Protein AF-A0AAD8MTX5-F1 (afdb_monomer)

Organism: NCBI:txid360622

pLDDT: mean 73.77, std 21.44, range [38.38, 98.31]

Mean predicted aligned error: 19.12 Å

InterPro domains:
  IPR002583 Small ribosomal subunit protein bS20 [MF_00500] (90-188)
  IPR002583 Small ribosomal subunit protein bS20 [PF01649] (99-185)
  IPR002583 Small ribosomal subunit protein bS20 [PTHR33398] (96-195)
  IPR002583 Small ribosomal subunit protein bS20 [TIGR00029] (99-185)
  IPR036510 Small ribosomal subunit protein bS20 superfamily [G3DSA:1.20.58.110] (99-196)
  IPR036510 Small ribosomal subunit protein bS20 superfamily [SSF46992] (99-189)

Sequence (196 aa):
MLRTLLSASLSRIATQRIAGAACPCLSFSSKFQSLSLSNLYKPTATTFTYKPLGLGGFSANTSFRFLYKASKASAKIKKKKRKEEKRDRIRNQPKQINPSAAKRARQSVKRRIYNRARITQVKIGVNKVLEALKILKNKTVAQPDEVVAIEKLIEEAHSVIDKVVKIGTLHRKTGARRKSRLARRKKAVELHHGLV

Secondary structure (DSSP, 8-state):
-----------------------------------------------------------TTHHHHHHHHHHHHHHHHHHHHHHHHHHHHHHHS-----HHHHHHHHHHHHHHHHHHHHHHHHHHHHHHHHHHHHHHHH-SS--HHHHHHHHHHHHHHHHHHHHHHHTTSS-HHHHHHHHHHHHHHHHHHHHHTT--

Structure (mmCIF, N/CA/C/O backbone):
data_AF-A0AAD8MTX5-F1
#
_entry.id   AF-A0AAD8MTX5-F1
#
loop_
_atom_site.group_PDB
_atom_site.id
_atom_site.type_symbol
_atom_site.label_atom_id
_atom_site.label_alt_id
_atom_site.label_comp_id
_atom_site.label_asym_id
_atom_site.label_entity_id
_atom_site.label_seq_id
_atom_site.pdbx_PDB_ins_code
_atom_site.Cartn_x
_atom_site.Cartn_y
_atom_site.Cartn_z
_atom_site.occupancy
_atom_site.B_iso_or_equiv
_atom_site.auth_seq_id
_atom_site.auth_comp_id
_atom_site.auth_asym_id
_atom_site.auth_atom_id
_atom_site.pdbx_PDB_model_num
ATOM 1 N N . MET A 1 1 ? -41.987 -22.168 41.910 1.00 46.94 1 MET A N 1
ATOM 2 C CA . MET A 1 1 ? -41.604 -23.593 42.026 1.00 46.94 1 MET A CA 1
ATOM 3 C C . MET A 1 1 ? -41.356 -24.088 40.605 1.00 46.94 1 MET A C 1
ATOM 5 O O . MET A 1 1 ? -42.271 -23.965 39.818 1.00 46.94 1 MET A O 1
ATOM 9 N N . LEU A 1 2 ? -40.183 -24.491 40.121 1.00 45.53 2 LEU A N 1
ATOM 10 C CA . LEU A 1 2 ? -38.923 -24.893 40.730 1.00 45.53 2 LEU A CA 1
ATOM 11 C C . LEU A 1 2 ? -37.745 -24.268 39.953 1.00 45.53 2 LEU A C 1
ATOM 13 O O . LEU A 1 2 ? -37.662 -24.375 38.733 1.00 45.53 2 LEU A O 1
ATOM 17 N N . ARG A 1 3 ? -36.810 -23.653 40.683 1.00 44.69 3 ARG A N 1
ATOM 18 C CA . ARG A 1 3 ? -35.393 -23.618 40.301 1.00 44.69 3 ARG A CA 1
ATOM 19 C C . ARG A 1 3 ? -34.844 -25.013 40.592 1.00 44.69 3 ARG A C 1
ATOM 21 O O . ARG A 1 3 ? -35.144 -25.477 41.681 1.00 44.69 3 ARG A O 1
ATOM 28 N N . THR A 1 4 ? -34.061 -25.593 39.677 1.00 50.84 4 THR A N 1
ATOM 29 C CA . THR A 1 4 ? -32.846 -26.425 39.892 1.00 50.84 4 THR A CA 1
ATOM 30 C C . THR A 1 4 ? -32.730 -27.504 38.815 1.00 50.84 4 THR A C 1
ATOM 32 O O . THR A 1 4 ? -33.419 -28.507 38.907 1.00 50.84 4 THR A O 1
ATOM 35 N N . LEU A 1 5 ? -31.834 -27.296 37.848 1.00 54.00 5 LEU A N 1
ATOM 36 C CA . LEU A 1 5 ? -30.959 -28.288 37.193 1.00 54.00 5 LEU A CA 1
ATOM 37 C C . LEU A 1 5 ? -29.885 -27.437 36.480 1.00 54.00 5 LEU A C 1
ATOM 39 O O . LEU A 1 5 ? -30.004 -27.103 35.309 1.00 54.00 5 LEU A O 1
ATOM 43 N N . LEU A 1 6 ? -29.020 -26.720 37.198 1.00 44.31 6 LEU A N 1
ATOM 44 C CA . LEU A 1 6 ? -27.780 -27.221 37.795 1.00 44.31 6 LEU A CA 1
ATOM 45 C C . LEU A 1 6 ? -27.073 -28.297 36.948 1.00 44.31 6 LEU A C 1
ATOM 47 O O . LEU A 1 6 ? -27.524 -29.430 36.835 1.00 44.31 6 LEU A O 1
ATOM 51 N N . SER A 1 7 ? -25.913 -27.887 36.429 1.00 50.34 7 SER A N 1
ATOM 52 C CA . SER A 1 7 ? -24.709 -28.694 36.210 1.00 50.34 7 SER A CA 1
ATOM 53 C C . SER A 1 7 ? -24.805 -29.928 35.309 1.00 50.34 7 SER A C 1
ATOM 55 O O . SER A 1 7 ? -24.946 -31.050 35.785 1.00 50.34 7 SER A O 1
ATOM 57 N N . ALA A 1 8 ? -24.498 -29.743 34.024 1.00 46.84 8 ALA A N 1
ATOM 58 C CA . ALA A 1 8 ? -23.800 -30.775 33.265 1.00 46.84 8 ALA A CA 1
ATOM 59 C C . ALA A 1 8 ? -22.843 -30.153 32.236 1.00 46.84 8 ALA A C 1
ATOM 61 O O . ALA A 1 8 ? -23.252 -29.544 31.252 1.00 46.84 8 ALA A O 1
ATOM 62 N N . SER A 1 9 ? -21.550 -30.391 32.462 1.00 50.75 9 SER A N 1
ATOM 63 C CA . SER A 1 9 ? -20.462 -30.378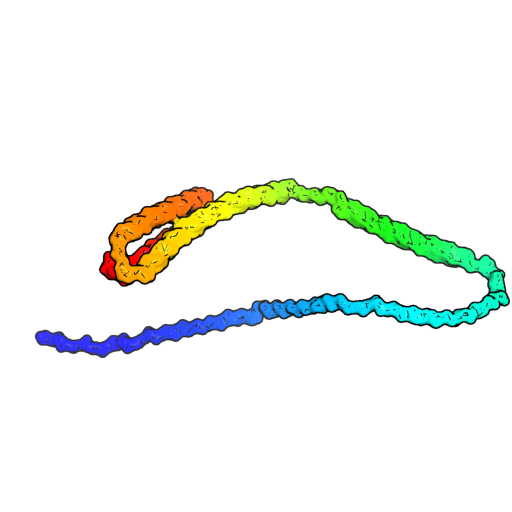 31.474 1.00 50.75 9 SER A CA 1
ATOM 64 C C . SER A 1 9 ? -19.841 -29.036 31.046 1.00 50.75 9 SER A C 1
ATOM 66 O O . SER A 1 9 ? -19.681 -28.729 29.868 1.00 50.75 9 SER A O 1
ATOM 68 N N . LEU A 1 10 ? -19.247 -28.333 32.019 1.00 50.69 10 LEU A N 1
ATOM 69 C CA . LEU A 1 10 ? -17.851 -27.926 31.818 1.00 50.69 10 LEU A CA 1
ATOM 70 C C . LEU A 1 10 ? -17.007 -29.201 31.669 1.00 50.69 10 LEU A C 1
ATOM 72 O O . LEU A 1 10 ? -16.837 -29.930 32.640 1.00 50.69 10 LEU A O 1
ATOM 76 N N . SER A 1 11 ? -16.514 -29.490 30.465 1.00 49.44 11 SER A N 1
ATOM 77 C CA . SER A 1 11 ? -15.227 -30.165 30.205 1.00 49.44 11 SER A CA 1
ATOM 78 C C . SER A 1 11 ? -15.159 -30.633 28.752 1.00 49.44 11 SER A C 1
ATOM 80 O O . SER A 1 11 ? -15.611 -31.717 28.408 1.00 49.44 11 SER A O 1
ATOM 82 N N . ARG A 1 12 ? -14.545 -29.818 27.888 1.00 43.56 12 ARG A N 1
ATOM 83 C CA . ARG A 1 12 ? -13.696 -30.288 26.775 1.00 43.56 12 ARG A CA 1
ATOM 84 C C . ARG A 1 12 ? -12.954 -29.107 26.156 1.00 43.56 12 ARG A C 1
ATOM 86 O O . ARG A 1 12 ? -13.074 -28.784 24.980 1.00 43.56 12 ARG A O 1
ATOM 93 N N . ILE A 1 13 ? -12.122 -28.478 26.985 1.00 47.78 13 ILE A N 1
ATOM 94 C CA . ILE A 1 13 ? -10.908 -27.816 26.509 1.00 47.78 13 ILE A CA 1
ATOM 95 C C . ILE A 1 13 ? -9.959 -28.958 26.133 1.00 47.78 13 ILE A C 1
ATOM 97 O O . ILE A 1 13 ? -9.184 -29.441 26.952 1.00 47.78 13 ILE A O 1
ATOM 101 N N . ALA A 1 14 ? -10.101 -29.464 24.909 1.00 38.38 14 ALA A N 1
ATOM 102 C CA . ALA A 1 14 ? -9.140 -30.379 24.317 1.00 38.38 14 ALA A CA 1
ATOM 103 C C . ALA A 1 14 ? -8.127 -29.542 23.537 1.00 38.38 14 ALA A C 1
ATOM 105 O O . ALA A 1 14 ? -8.336 -29.129 22.397 1.00 38.38 14 ALA A O 1
ATOM 106 N N . THR A 1 15 ? -7.031 -29.270 24.227 1.00 51.59 15 THR A N 1
ATOM 107 C CA . THR A 1 15 ? -5.732 -28.872 23.706 1.00 51.59 15 THR A CA 1
ATOM 108 C C . THR A 1 15 ? -5.309 -29.801 22.564 1.00 51.59 15 THR A C 1
ATOM 110 O O . THR A 1 15 ? -4.772 -30.883 22.788 1.00 51.59 15 THR A O 1
ATOM 113 N N . GLN A 1 16 ? -5.506 -29.387 21.310 1.00 44.81 16 GLN A N 1
ATOM 114 C CA . GLN A 1 16 ? -4.820 -30.041 20.197 1.00 44.81 16 GLN A CA 1
ATOM 115 C C . GLN A 1 16 ? -3.455 -29.394 20.000 1.00 44.81 16 GLN A C 1
ATOM 117 O O . GLN A 1 16 ? -3.295 -28.290 19.479 1.00 44.81 16 GLN A O 1
ATOM 122 N N . ARG A 1 17 ? -2.484 -30.130 20.542 1.00 39.19 17 ARG A N 1
ATOM 123 C CA . ARG A 1 17 ? -1.046 -29.981 20.389 1.00 39.19 17 ARG A CA 1
ATOM 124 C C . ARG A 1 17 ? -0.654 -29.677 18.947 1.00 39.19 17 ARG A C 1
ATOM 126 O O . ARG A 1 17 ? -1.094 -30.313 17.995 1.00 39.19 17 ARG A O 1
ATOM 133 N N . ILE A 1 18 ? 0.294 -28.757 18.860 1.00 43.91 18 ILE A N 1
ATOM 134 C CA . ILE A 1 18 ? 1.202 -28.540 17.743 1.00 43.91 18 ILE A CA 1
ATOM 135 C C . ILE A 1 18 ? 1.921 -29.868 17.462 1.00 43.91 18 ILE A C 1
ATOM 137 O O . ILE A 1 18 ? 2.826 -30.255 18.197 1.00 43.91 18 ILE A O 1
ATOM 141 N N . ALA A 1 19 ? 1.510 -30.574 16.411 1.00 40.00 19 ALA A N 1
ATOM 142 C CA . ALA A 1 19 ? 2.318 -31.621 15.803 1.00 40.00 19 ALA A CA 1
ATOM 143 C C . ALA A 1 19 ? 3.217 -30.954 14.757 1.00 40.00 19 ALA A C 1
ATOM 145 O O . ALA A 1 19 ? 2.780 -30.590 13.664 1.00 40.00 19 ALA A O 1
ATOM 146 N N . GLY A 1 20 ? 4.474 -30.730 15.136 1.00 40.75 20 GLY A N 1
ATOM 147 C CA . GLY A 1 20 ? 5.526 -30.330 14.216 1.00 40.75 20 GLY A CA 1
ATOM 148 C C . GLY A 1 20 ? 5.819 -31.474 13.251 1.00 40.75 20 GLY A C 1
ATOM 149 O O . GLY A 1 20 ? 6.532 -32.410 13.596 1.00 40.75 20 GLY A O 1
ATOM 150 N N . ALA A 1 21 ? 5.285 -31.389 12.036 1.00 41.50 21 ALA A N 1
ATOM 151 C CA . ALA A 1 21 ? 5.762 -32.180 10.912 1.00 41.50 21 ALA A CA 1
ATOM 152 C C . ALA A 1 21 ? 7.098 -31.585 10.443 1.00 41.50 21 ALA A C 1
ATOM 154 O O . ALA A 1 21 ? 7.152 -30.691 9.596 1.00 41.50 21 ALA A O 1
ATOM 155 N N . ALA A 1 22 ? 8.187 -32.047 11.054 1.00 39.84 22 ALA A N 1
ATOM 156 C CA . ALA A 1 22 ? 9.530 -31.828 10.548 1.00 39.84 22 ALA A CA 1
ATOM 157 C C . ALA A 1 22 ? 9.681 -32.615 9.238 1.00 39.84 22 ALA A C 1
ATOM 159 O O . ALA A 1 22 ? 9.668 -33.842 9.235 1.00 39.84 22 ALA A O 1
ATOM 160 N N . CYS A 1 23 ? 9.788 -31.903 8.117 1.00 42.91 23 CYS A N 1
ATOM 161 C CA . CYS A 1 23 ? 10.205 -32.475 6.840 1.00 42.91 23 CYS A CA 1
ATOM 162 C C . CYS A 1 23 ? 11.653 -32.985 6.972 1.00 42.91 23 CYS A C 1
ATOM 164 O O . CYS A 1 23 ? 12.538 -32.165 7.230 1.00 42.91 23 CYS A O 1
ATOM 166 N N . PRO A 1 24 ? 11.945 -34.282 6.771 1.00 52.97 24 PRO A N 1
ATOM 167 C CA . PRO A 1 24 ? 13.304 -34.794 6.798 1.00 52.97 24 PRO A CA 1
ATOM 168 C C . PRO A 1 24 ? 13.860 -34.825 5.371 1.00 52.97 24 PRO A C 1
ATOM 170 O O . PRO A 1 24 ? 14.127 -35.878 4.809 1.00 52.97 24 PRO A O 1
ATOM 173 N N . CYS A 1 25 ? 14.011 -33.663 4.742 1.00 50.50 25 CYS A N 1
ATOM 174 C CA . CYS A 1 25 ? 14.848 -33.534 3.553 1.00 50.50 25 CYS A CA 1
ATOM 175 C C . CYS A 1 25 ? 15.228 -32.067 3.372 1.00 50.50 25 CYS A C 1
ATOM 177 O O . CYS A 1 25 ? 14.355 -31.205 3.394 1.00 50.50 25 CYS A O 1
ATOM 179 N N . LEU A 1 26 ? 16.525 -31.821 3.156 1.00 49.88 26 LEU A N 1
ATOM 180 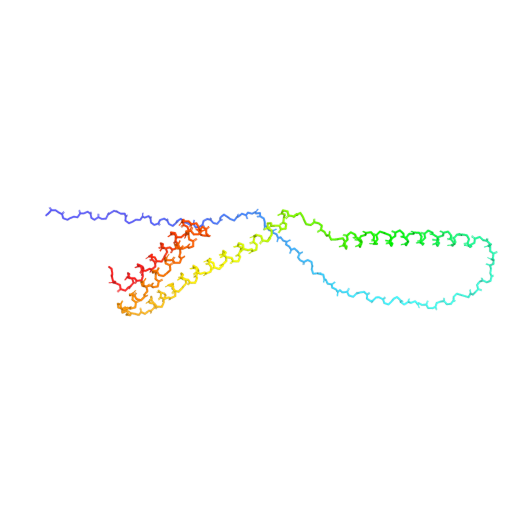C CA . LEU A 1 26 ? 17.239 -30.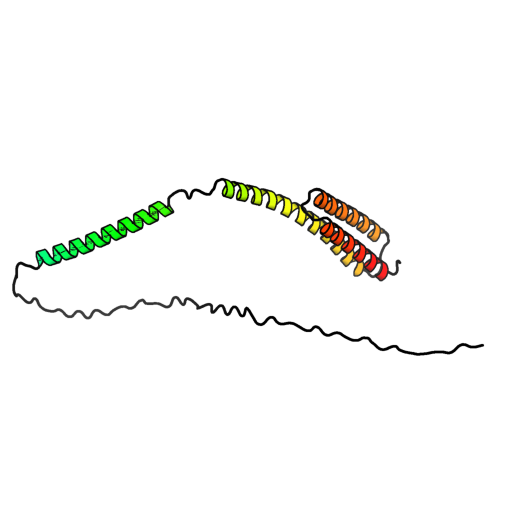532 3.100 1.00 49.88 26 LEU A CA 1
ATOM 181 C C . LEU A 1 26 ? 18.055 -30.180 4.357 1.00 49.88 26 LEU A C 1
ATOM 183 O O . LEU A 1 26 ? 18.153 -29.023 4.757 1.00 49.88 26 LEU A O 1
ATOM 187 N N . SER A 1 27 ? 18.779 -31.159 4.905 1.00 45.91 27 SER A N 1
ATOM 188 C CA . SER A 1 27 ? 20.074 -30.880 5.532 1.00 45.91 27 SER A CA 1
ATOM 189 C C . SER A 1 27 ? 21.081 -30.484 4.443 1.00 45.91 27 SER A C 1
ATOM 191 O O . SER A 1 27 ? 21.825 -31.318 3.923 1.00 45.91 27 SER A O 1
ATOM 193 N N . PHE A 1 28 ? 21.098 -29.209 4.056 1.00 46.56 28 PHE A N 1
ATOM 194 C CA . PHE A 1 28 ? 22.187 -28.661 3.250 1.00 46.56 28 PHE A CA 1
ATOM 195 C C . PHE A 1 28 ? 23.403 -28.490 4.172 1.00 46.56 28 PHE A C 1
ATOM 197 O O . PHE A 1 28 ? 23.635 -27.427 4.741 1.00 46.56 28 PHE A O 1
ATOM 204 N N . SER A 1 29 ? 24.157 -29.573 4.385 1.00 51.66 29 SER A N 1
ATOM 205 C CA . SER A 1 29 ? 25.477 -29.501 5.013 1.00 51.66 29 SER A CA 1
ATOM 206 C C . SER A 1 29 ? 26.428 -28.847 4.011 1.00 51.66 29 SER A C 1
ATOM 208 O O . SER A 1 29 ? 27.119 -29.513 3.241 1.00 51.66 29 SER A O 1
ATOM 210 N N . SER A 1 30 ? 26.434 -27.515 3.963 1.00 49.50 30 SER A N 1
ATOM 211 C CA . SER A 1 30 ? 27.502 -26.778 3.301 1.00 49.50 30 SER A CA 1
ATOM 212 C C . SER A 1 30 ? 28.739 -26.882 4.185 1.00 49.50 30 SER A C 1
ATOM 214 O O . SER A 1 30 ? 28.958 -26.059 5.076 1.00 49.50 30 SER A O 1
ATOM 216 N N . LYS A 1 31 ? 29.549 -27.917 3.952 1.00 45.59 31 LYS A N 1
ATOM 217 C CA . LYS A 1 31 ? 30.952 -27.919 4.362 1.00 45.59 31 LYS A CA 1
ATOM 218 C C . LYS A 1 31 ? 31.619 -26.737 3.656 1.00 45.59 31 LYS A C 1
ATOM 220 O O . LYS A 1 31 ? 32.035 -26.851 2.507 1.00 45.59 31 LYS A O 1
ATOM 225 N N . PHE A 1 32 ? 31.684 -25.587 4.320 1.00 49.91 32 PHE A N 1
ATOM 226 C CA . PHE A 1 32 ? 32.609 -24.532 3.937 1.00 49.91 32 PHE A CA 1
ATOM 227 C C . PHE A 1 32 ? 34.009 -25.071 4.219 1.00 49.91 32 PHE A C 1
ATOM 229 O O . PHE A 1 32 ? 34.478 -25.055 5.353 1.00 49.91 32 PHE A O 1
ATOM 236 N N . GLN A 1 33 ? 34.655 -25.624 3.192 1.00 49.41 33 GLN A N 1
ATOM 237 C CA . GLN A 1 33 ? 36.095 -25.823 3.234 1.00 49.41 33 GLN A CA 1
ATOM 238 C C . GLN A 1 33 ? 36.727 -24.434 3.291 1.00 49.41 33 GLN A C 1
ATOM 240 O O . GLN A 1 33 ? 36.644 -23.651 2.344 1.00 49.41 33 GLN A O 1
ATOM 245 N N . SER A 1 34 ? 37.313 -24.122 4.442 1.00 48.44 34 SER A N 1
ATOM 246 C CA . SER A 1 34 ? 38.229 -23.008 4.614 1.00 48.44 34 SER A CA 1
ATOM 247 C C . SER A 1 34 ? 39.349 -23.141 3.585 1.00 48.44 34 SER A C 1
ATOM 249 O O . SER A 1 34 ? 40.162 -24.063 3.661 1.00 48.44 34 SER A O 1
ATOM 251 N N . LEU A 1 35 ? 39.400 -22.231 2.615 1.00 43.53 35 LEU A N 1
ATOM 252 C CA . LEU A 1 35 ? 40.590 -22.043 1.797 1.00 43.53 35 LEU A CA 1
ATOM 253 C C . LEU A 1 35 ? 41.657 -21.405 2.690 1.00 43.53 35 LEU A C 1
ATOM 255 O O . LEU A 1 35 ? 41.743 -20.185 2.805 1.00 43.53 35 LEU A O 1
ATOM 259 N N . SER A 1 36 ? 42.436 -22.241 3.374 1.00 48.88 36 SER A N 1
ATOM 260 C CA . SER A 1 36 ? 43.651 -21.810 4.052 1.00 48.88 36 SER A CA 1
ATOM 261 C C . SER A 1 36 ? 44.683 -21.432 2.992 1.00 48.88 36 SER A C 1
ATOM 263 O O . SER A 1 36 ? 45.205 -22.292 2.281 1.00 48.88 36 SER A O 1
ATOM 265 N N . LEU A 1 37 ? 44.987 -20.140 2.888 1.00 54.62 37 LEU A N 1
ATOM 266 C CA . LEU A 1 37 ? 46.200 -19.649 2.241 1.00 54.62 37 LEU A CA 1
ATOM 267 C C . LEU A 1 37 ? 47.386 -19.949 3.167 1.00 54.62 37 LEU A C 1
ATOM 269 O O . LEU A 1 37 ? 47.844 -19.082 3.903 1.00 54.62 37 LEU A O 1
ATOM 273 N N . SER A 1 38 ? 47.857 -21.195 3.173 1.00 48.78 38 SER A N 1
ATOM 274 C CA . SER A 1 38 ? 49.124 -21.562 3.803 1.00 48.78 38 SER A CA 1
ATOM 275 C C . SER A 1 38 ? 50.206 -21.709 2.734 1.00 48.78 38 SER A C 1
ATOM 277 O O . SER A 1 38 ? 50.189 -22.606 1.896 1.00 48.78 38 SER A O 1
ATOM 279 N N . ASN A 1 39 ? 51.119 -20.740 2.764 1.00 49.97 39 ASN A N 1
ATOM 280 C CA . ASN A 1 39 ? 52.505 -20.774 2.312 1.00 49.97 39 ASN A CA 1
ATOM 281 C C . ASN A 1 39 ? 52.990 -22.046 1.597 1.00 49.97 39 ASN A C 1
ATOM 283 O O . ASN A 1 39 ? 53.172 -23.096 2.207 1.00 49.97 39 ASN A O 1
ATOM 287 N N . LEU A 1 40 ? 53.429 -21.867 0.351 1.00 39.62 40 LEU A N 1
ATOM 288 C CA . LEU A 1 40 ? 54.576 -22.602 -0.179 1.00 39.62 40 LEU A CA 1
ATOM 289 C C . LEU A 1 40 ? 55.580 -21.615 -0.782 1.00 39.62 40 LEU A C 1
ATOM 291 O O . LEU A 1 40 ? 55.779 -21.553 -1.991 1.00 39.62 40 LEU A O 1
ATOM 295 N N . TYR A 1 41 ? 56.252 -20.863 0.087 1.00 46.88 41 TYR A N 1
ATOM 296 C CA . TYR A 1 41 ? 57.638 -20.498 -0.179 1.00 46.88 41 TYR A CA 1
ATOM 297 C C . TYR A 1 41 ? 58.482 -21.699 0.258 1.00 46.88 41 TYR A C 1
ATOM 299 O O . TYR A 1 41 ? 58.761 -21.882 1.440 1.00 46.88 41 TYR A O 1
ATOM 307 N N . LYS A 1 42 ? 58.799 -22.587 -0.688 1.00 42.66 42 LYS A N 1
ATOM 308 C CA . LYS A 1 42 ? 59.845 -23.594 -0.501 1.00 42.66 42 LYS A CA 1
ATOM 309 C C . LYS A 1 42 ? 61.112 -23.053 -1.162 1.00 42.66 42 LYS A C 1
ATOM 311 O O . LYS A 1 42 ? 61.150 -23.017 -2.392 1.00 42.66 42 LYS A O 1
ATOM 316 N N . PRO A 1 43 ? 62.141 -22.649 -0.401 1.00 44.75 43 PRO A N 1
ATOM 317 C CA . PRO A 1 43 ? 63.468 -22.491 -0.960 1.00 44.75 43 PRO A CA 1
ATOM 318 C C . PRO A 1 43 ? 64.004 -23.902 -1.207 1.00 44.75 43 PRO A C 1
ATOM 320 O O . PRO A 1 43 ? 64.321 -24.640 -0.276 1.00 44.75 43 PRO A O 1
ATOM 323 N N . THR A 1 44 ? 64.054 -24.334 -2.462 1.00 40.22 44 THR A N 1
ATOM 324 C CA . THR A 1 44 ? 64.859 -25.507 -2.800 1.00 40.22 44 THR A CA 1
ATOM 325 C C . THR A 1 44 ? 66.317 -25.088 -2.712 1.00 40.22 44 THR A C 1
ATOM 327 O O . THR A 1 44 ? 66.801 -24.354 -3.572 1.00 40.22 44 THR A O 1
ATOM 330 N N . ALA A 1 45 ? 66.994 -25.537 -1.657 1.00 46.53 45 ALA A N 1
ATOM 331 C CA . ALA A 1 45 ? 68.440 -25.505 -1.553 1.00 46.53 45 ALA A CA 1
ATOM 332 C C . ALA A 1 45 ? 69.038 -26.216 -2.776 1.00 46.53 45 ALA A C 1
ATOM 334 O O . ALA A 1 45 ? 68.981 -27.438 -2.894 1.00 46.53 45 ALA A O 1
ATOM 335 N N . THR A 1 46 ? 69.579 -25.447 -3.715 1.00 43.59 46 THR A N 1
ATOM 336 C CA . THR A 1 46 ? 70.456 -25.982 -4.752 1.00 43.59 46 THR A CA 1
ATOM 337 C C . THR A 1 46 ? 71.860 -26.003 -4.178 1.00 43.59 46 THR A C 1
ATOM 339 O O . THR A 1 46 ? 72.548 -24.985 -4.142 1.00 43.59 46 THR A O 1
ATOM 342 N N . THR A 1 47 ? 72.279 -27.169 -3.702 1.00 43.00 47 THR A N 1
ATOM 343 C CA . THR A 1 47 ? 73.689 -27.484 -3.487 1.00 43.00 47 THR A CA 1
ATOM 344 C C . THR A 1 47 ? 74.437 -27.252 -4.800 1.00 43.00 47 THR A C 1
ATOM 346 O O . THR A 1 47 ? 74.199 -27.959 -5.784 1.00 43.00 47 THR A O 1
ATOM 349 N N . PHE A 1 48 ? 75.319 -26.252 -4.827 1.00 44.34 48 PHE A N 1
ATOM 350 C CA . PHE A 1 48 ? 76.292 -26.070 -5.898 1.00 44.34 48 PHE A CA 1
ATOM 351 C C . PHE A 1 48 ? 77.238 -27.273 -5.892 1.00 44.34 48 PHE A C 1
ATOM 353 O O . PHE A 1 48 ? 78.184 -27.338 -5.115 1.00 44.34 48 PHE A O 1
ATOM 360 N N . THR A 1 49 ? 76.955 -28.249 -6.750 1.00 42.38 49 THR A N 1
ATOM 361 C CA . THR A 1 49 ? 77.929 -29.270 -7.133 1.00 42.38 49 THR A CA 1
ATOM 362 C C . THR A 1 49 ? 78.483 -28.858 -8.487 1.00 42.38 49 THR A C 1
ATOM 364 O O . THR A 1 49 ? 77.817 -28.958 -9.518 1.00 42.38 49 THR A O 1
ATOM 367 N N . TYR A 1 50 ? 79.698 -28.317 -8.478 1.00 48.88 50 TYR A N 1
ATOM 368 C CA . TYR A 1 50 ? 80.454 -28.069 -9.696 1.00 48.88 50 TYR A CA 1
ATOM 369 C C . TYR A 1 50 ? 80.816 -29.430 -10.293 1.00 48.88 50 TYR A C 1
ATOM 371 O O . TYR A 1 50 ? 81.690 -30.127 -9.785 1.00 48.88 50 TYR A O 1
ATOM 379 N N . LYS A 1 51 ? 80.108 -29.842 -11.348 1.00 50.78 51 LYS A N 1
ATOM 380 C CA . LYS A 1 51 ? 80.585 -30.926 -12.209 1.00 50.78 51 LYS A CA 1
ATOM 381 C C . LYS A 1 51 ? 81.627 -30.327 -13.154 1.00 50.78 51 LYS A C 1
ATOM 383 O O . LYS A 1 51 ? 81.275 -29.404 -13.894 1.00 50.78 51 LYS A O 1
ATOM 388 N N . PRO A 1 52 ? 82.884 -30.794 -13.121 1.00 48.34 52 PRO A N 1
ATOM 389 C CA . PRO A 1 52 ? 83.911 -30.282 -14.005 1.00 48.34 52 PRO A CA 1
ATOM 390 C C . PRO A 1 52 ? 83.606 -30.667 -15.451 1.00 48.34 52 PRO A C 1
ATOM 392 O O . PRO A 1 52 ? 82.998 -31.700 -15.743 1.00 48.34 52 PRO A O 1
ATOM 395 N N . LEU A 1 53 ? 84.032 -29.770 -16.333 1.00 52.34 53 LEU A N 1
ATOM 396 C CA . LEU A 1 53 ? 83.996 -29.861 -17.782 1.00 52.34 53 LEU A CA 1
ATOM 397 C C . LEU A 1 53 ? 84.514 -31.227 -18.253 1.00 52.34 53 LEU A C 1
ATOM 399 O O . LEU A 1 53 ? 85.713 -31.491 -18.245 1.00 52.34 53 LEU A O 1
ATOM 403 N N . GLY A 1 54 ? 83.594 -32.084 -18.692 1.00 40.03 54 GLY A N 1
ATOM 404 C CA . GLY A 1 54 ? 83.916 -33.239 -19.515 1.00 40.03 54 GLY A CA 1
ATOM 405 C C . GLY A 1 54 ? 84.130 -32.775 -20.950 1.00 40.03 54 GLY A C 1
ATOM 406 O O . GLY A 1 54 ? 83.168 -32.586 -21.693 1.00 40.03 54 GLY A O 1
ATOM 407 N N . LEU A 1 55 ? 85.393 -32.567 -21.319 1.00 51.03 55 LEU A N 1
ATOM 408 C CA . LEU A 1 55 ? 85.847 -32.457 -22.701 1.00 51.03 55 LEU A CA 1
ATOM 409 C C . LEU A 1 55 ? 85.580 -33.815 -23.378 1.00 51.03 55 LEU A C 1
ATOM 411 O O . LEU A 1 55 ? 86.296 -34.782 -23.139 1.00 51.03 55 LEU A O 1
ATOM 415 N N . GLY A 1 56 ? 84.507 -33.931 -24.161 1.00 43.09 56 GLY A N 1
ATOM 416 C CA . GLY A 1 56 ? 84.165 -35.211 -24.777 1.00 43.09 56 GLY A CA 1
ATOM 417 C C . GLY A 1 56 ? 83.051 -35.122 -25.808 1.00 43.09 56 GLY A C 1
ATOM 418 O O . GLY A 1 56 ? 81.875 -35.163 -25.465 1.00 43.09 56 GLY A O 1
ATOM 419 N N . GLY A 1 57 ? 83.443 -35.060 -27.082 1.00 41.88 57 GLY A N 1
ATOM 420 C CA . GLY A 1 57 ? 82.626 -35.506 -28.211 1.00 41.88 57 GLY A CA 1
ATOM 421 C C . GLY A 1 57 ? 81.561 -34.530 -28.711 1.00 41.88 57 GLY A C 1
ATOM 422 O O . GLY A 1 57 ? 80.378 -34.654 -28.398 1.00 41.88 57 GLY A O 1
ATOM 423 N N . PHE A 1 58 ? 81.951 -33.632 -29.618 1.00 45.59 58 PHE A N 1
ATOM 424 C CA . PHE A 1 58 ? 81.020 -33.022 -30.567 1.00 45.59 58 PHE A CA 1
ATOM 425 C C . PHE A 1 58 ? 80.455 -34.113 -31.494 1.00 45.59 58 PHE A C 1
ATOM 427 O O . PHE A 1 58 ? 81.036 -34.416 -32.530 1.00 45.59 58 PHE A O 1
ATOM 434 N N . SER A 1 59 ? 79.310 -34.708 -31.143 1.00 50.84 59 SER A N 1
ATOM 435 C CA . SER A 1 59 ? 78.492 -35.428 -32.127 1.00 50.84 59 SER A CA 1
ATOM 436 C C . SER A 1 59 ? 77.494 -34.438 -32.734 1.00 50.84 59 SER A C 1
ATOM 438 O O . SER A 1 59 ? 76.640 -33.873 -32.040 1.00 50.84 59 SER A O 1
ATOM 440 N N . ALA A 1 60 ? 77.639 -34.201 -34.035 1.00 53.81 60 ALA A N 1
ATOM 441 C CA . ALA A 1 60 ? 76.978 -33.166 -34.825 1.00 53.81 60 ALA A CA 1
ATOM 442 C C . ALA A 1 60 ? 75.467 -33.395 -35.073 1.00 53.81 60 ALA A C 1
ATOM 444 O O . ALA A 1 60 ? 74.968 -33.102 -36.153 1.00 53.81 60 ALA A O 1
ATOM 445 N N . ASN A 1 61 ? 74.713 -33.912 -34.092 1.00 55.53 61 ASN A N 1
ATOM 446 C CA . ASN A 1 61 ? 73.277 -34.194 -34.252 1.00 55.53 61 ASN A CA 1
ATOM 447 C C . ASN A 1 61 ? 72.374 -33.668 -33.115 1.00 55.53 61 ASN A C 1
ATOM 449 O O . ASN A 1 61 ? 71.169 -33.934 -33.072 1.00 55.53 61 ASN A O 1
ATOM 453 N N . THR A 1 62 ? 72.927 -32.886 -32.184 1.00 54.41 62 THR A N 1
ATOM 454 C CA . THR A 1 62 ? 72.161 -32.244 -31.101 1.00 54.41 62 THR A CA 1
ATOM 455 C C . THR A 1 62 ? 71.414 -30.991 -31.571 1.00 54.41 62 THR A C 1
ATOM 457 O O . THR A 1 62 ? 70.322 -30.711 -31.074 1.00 54.41 62 THR A O 1
ATOM 460 N N . SER A 1 63 ? 71.920 -30.283 -32.585 1.00 54.44 63 SER A N 1
ATOM 461 C CA . SER A 1 63 ? 71.323 -29.047 -33.113 1.00 54.44 63 SER A CA 1
ATOM 462 C C . SER A 1 63 ? 69.924 -29.271 -33.701 1.00 54.44 63 SER A C 1
ATOM 464 O O . SER A 1 63 ? 68.995 -28.545 -33.349 1.00 54.44 63 SER A O 1
ATOM 466 N N . PHE A 1 64 ? 69.721 -30.328 -34.498 1.00 55.69 64 PHE A N 1
ATOM 467 C CA . PHE A 1 64 ? 68.424 -30.630 -35.121 1.00 55.69 64 PHE A CA 1
ATOM 468 C C . PHE A 1 64 ? 67.344 -31.038 -34.111 1.00 55.69 64 PHE A C 1
ATOM 470 O O . PHE A 1 64 ? 66.203 -30.580 -34.208 1.00 55.69 64 PHE A O 1
ATOM 477 N N . ARG A 1 65 ? 67.672 -31.862 -33.102 1.00 58.69 65 ARG A N 1
ATOM 478 C CA . ARG A 1 65 ? 66.701 -32.267 -32.065 1.00 58.69 65 ARG A CA 1
ATOM 479 C C . ARG A 1 65 ? 66.320 -31.105 -31.149 1.00 58.69 65 ARG A C 1
ATOM 481 O O . ARG A 1 65 ? 65.143 -30.986 -30.804 1.00 58.69 65 ARG A O 1
ATOM 488 N N . PHE A 1 66 ? 67.267 -30.239 -30.785 1.00 59.34 66 PHE A N 1
ATOM 489 C CA . PHE A 1 66 ? 66.970 -29.029 -30.015 1.00 59.34 66 PHE A CA 1
ATOM 490 C C . PHE A 1 66 ? 66.152 -28.024 -30.830 1.00 59.34 66 PHE A C 1
ATOM 492 O O . PHE A 1 66 ? 65.135 -27.549 -30.327 1.00 59.34 66 PHE A O 1
ATOM 499 N N . LEU A 1 67 ? 66.498 -27.783 -32.100 1.00 59.78 67 LEU A N 1
ATOM 500 C CA . LEU A 1 67 ? 65.712 -26.938 -33.009 1.00 59.78 67 LEU A CA 1
ATOM 501 C C . LEU A 1 67 ? 64.293 -27.480 -33.220 1.00 59.78 67 LEU A C 1
ATOM 503 O O . LEU A 1 67 ? 63.331 -26.719 -33.154 1.00 59.78 67 LEU A O 1
ATOM 507 N N . TYR A 1 68 ? 64.122 -28.794 -33.386 1.00 60.19 68 TYR A N 1
ATOM 508 C CA . TYR A 1 68 ? 62.804 -29.419 -33.539 1.00 60.19 68 TYR A CA 1
ATOM 509 C C . TYR A 1 68 ? 61.963 -29.384 -32.252 1.00 60.19 68 TYR A C 1
ATOM 511 O O . TYR A 1 68 ? 60.746 -29.185 -32.278 1.00 60.19 68 TYR A O 1
ATOM 519 N N . LYS A 1 69 ? 62.590 -29.556 -31.084 1.00 61.69 69 LYS A N 1
ATOM 520 C CA . LYS A 1 69 ? 61.890 -29.475 -29.794 1.00 61.69 69 LYS A CA 1
ATOM 521 C C . LYS A 1 69 ? 61.541 -28.024 -29.448 1.00 61.69 69 LYS A C 1
ATOM 523 O O . LYS A 1 69 ? 60.429 -27.766 -28.985 1.00 61.69 69 LYS A O 1
ATOM 528 N N . ALA A 1 70 ? 62.426 -27.078 -29.766 1.00 62.03 70 ALA A N 1
ATOM 529 C CA . ALA A 1 70 ? 62.179 -25.642 -29.681 1.00 62.03 70 ALA A CA 1
ATOM 530 C C . ALA A 1 70 ? 61.085 -25.191 -30.663 1.00 62.03 70 ALA A C 1
ATOM 532 O O . ALA A 1 70 ? 60.228 -24.393 -30.279 1.00 62.03 70 ALA A O 1
ATOM 533 N N . SER A 1 71 ? 61.025 -25.748 -31.880 1.00 65.62 71 SER A N 1
ATOM 534 C CA . SER A 1 71 ? 59.971 -25.454 -32.862 1.00 65.62 71 SER A CA 1
ATOM 535 C C . SER A 1 71 ? 58.606 -25.995 -32.422 1.00 65.62 71 SER A C 1
ATOM 537 O O . SER A 1 71 ? 57.602 -25.284 -32.491 1.00 65.62 71 SER A O 1
ATOM 539 N N . LYS A 1 72 ? 58.546 -27.206 -31.846 1.00 67.44 72 LYS A N 1
ATOM 540 C CA . LYS A 1 72 ? 57.318 -27.742 -31.232 1.00 67.44 72 LYS A CA 1
ATOM 541 C C . LYS A 1 72 ? 56.876 -26.947 -30.002 1.00 67.44 72 LYS A C 1
ATOM 543 O O . LYS A 1 72 ? 55.679 -26.697 -29.843 1.00 67.44 72 LYS A O 1
ATOM 548 N N . ALA A 1 73 ? 57.806 -26.528 -29.142 1.00 68.12 73 ALA A N 1
ATOM 549 C CA . ALA A 1 73 ? 57.506 -25.706 -27.969 1.00 68.12 73 ALA A CA 1
ATOM 550 C C . ALA A 1 73 ? 56.977 -24.320 -28.372 1.00 68.12 73 ALA A C 1
ATOM 552 O O . ALA A 1 73 ? 55.928 -23.892 -27.887 1.00 68.12 73 ALA A O 1
ATOM 553 N N . SER A 1 74 ? 57.625 -23.662 -29.333 1.00 67.38 74 SER A N 1
ATOM 554 C CA . SER A 1 74 ? 57.177 -22.374 -29.873 1.00 67.38 74 SER A CA 1
ATOM 555 C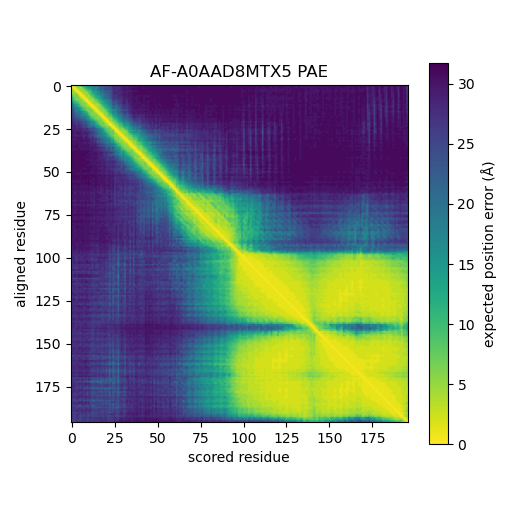 C . SER A 1 74 ? 55.863 -22.493 -30.659 1.00 67.38 74 SER A C 1
ATOM 557 O O . SER A 1 74 ? 55.004 -21.618 -30.533 1.00 67.38 74 SER A O 1
ATOM 559 N N . ALA A 1 75 ? 55.601 -23.608 -31.350 1.00 70.12 75 ALA A N 1
ATOM 560 C CA . ALA A 1 75 ? 54.291 -23.904 -31.937 1.00 70.12 75 ALA A CA 1
ATOM 561 C C . ALA A 1 75 ? 53.193 -24.094 -30.870 1.00 70.12 75 ALA A C 1
ATOM 563 O O . ALA A 1 75 ? 52.059 -23.641 -31.055 1.00 70.12 75 ALA A O 1
ATOM 564 N N . LYS A 1 76 ? 53.511 -24.714 -29.725 1.00 67.50 76 LYS A N 1
ATOM 565 C CA . LYS A 1 76 ? 52.585 -24.896 -28.591 1.00 67.50 76 LYS A CA 1
ATOM 566 C C . LYS A 1 76 ? 52.279 -23.564 -27.895 1.00 67.50 76 LYS A C 1
ATOM 568 O O . LYS A 1 76 ? 51.114 -23.292 -27.606 1.00 67.50 76 LYS A O 1
ATOM 573 N N . ILE A 1 77 ? 53.285 -22.703 -27.719 1.00 70.81 77 ILE A N 1
ATOM 574 C CA . ILE A 1 77 ? 53.131 -21.330 -27.208 1.00 70.81 77 ILE A CA 1
ATOM 575 C C . ILE A 1 77 ? 52.282 -20.490 -28.171 1.00 70.81 77 ILE A C 1
ATOM 577 O O . ILE A 1 77 ? 51.324 -19.858 -27.733 1.00 70.81 77 ILE A O 1
ATOM 581 N N . LYS A 1 78 ? 52.543 -20.544 -29.486 1.00 70.06 78 LYS A N 1
ATOM 582 C CA . LYS A 1 78 ? 51.721 -19.867 -30.508 1.00 70.06 78 LYS A CA 1
ATOM 583 C C . LYS A 1 78 ? 50.269 -20.359 -30.495 1.00 70.06 78 LYS A C 1
ATOM 585 O O . LYS A 1 78 ? 49.351 -19.546 -30.550 1.00 70.06 78 LYS A O 1
ATOM 590 N N . LYS A 1 79 ? 50.030 -21.672 -30.358 1.00 65.50 79 LYS A N 1
ATOM 591 C CA . LYS A 1 79 ? 48.671 -22.236 -30.214 1.00 65.50 79 LYS A CA 1
ATOM 592 C C . LYS A 1 79 ? 47.980 -21.779 -28.924 1.00 65.50 79 LYS A C 1
ATOM 594 O O . LYS A 1 79 ? 46.781 -21.515 -28.958 1.00 65.50 79 LYS A O 1
ATOM 599 N N . LYS A 1 80 ? 48.708 -21.676 -27.806 1.00 69.19 80 LYS A N 1
ATOM 600 C CA . LYS A 1 80 ? 48.170 -21.187 -26.526 1.00 69.19 80 LYS A CA 1
ATOM 601 C C . LYS A 1 80 ? 47.799 -19.702 -26.617 1.00 69.19 80 LYS A C 1
ATOM 603 O O . LYS A 1 80 ? 46.649 -19.378 -26.343 1.00 69.19 80 LYS A O 1
ATOM 608 N N . LYS A 1 81 ? 48.698 -18.856 -27.139 1.00 71.50 81 LYS A N 1
ATOM 609 C CA . LYS A 1 81 ? 48.440 -17.428 -27.397 1.00 71.50 81 LYS A CA 1
ATOM 610 C C . LYS A 1 81 ? 47.236 -17.216 -28.322 1.00 71.50 81 LYS A C 1
ATOM 612 O O . LYS A 1 81 ? 46.341 -16.464 -27.976 1.00 71.50 81 LYS A O 1
ATOM 617 N N . ARG A 1 82 ? 47.126 -17.970 -29.425 1.00 69.38 82 ARG A N 1
ATOM 618 C CA . ARG A 1 82 ? 45.957 -17.915 -30.332 1.00 69.38 82 ARG A CA 1
ATOM 619 C C . ARG A 1 82 ? 44.638 -18.308 -29.654 1.00 69.38 82 ARG A C 1
ATOM 621 O O . ARG A 1 82 ? 43.596 -17.744 -29.973 1.00 69.38 82 ARG A O 1
ATOM 628 N N . LYS A 1 83 ? 44.651 -19.292 -28.744 1.00 73.19 83 LYS A N 1
ATOM 629 C CA . LYS A 1 83 ? 43.454 -19.682 -27.972 1.00 73.19 83 LYS A CA 1
ATOM 630 C C . LYS A 1 83 ? 43.054 -18.606 -26.965 1.00 73.19 83 LYS A C 1
ATOM 632 O O . LYS A 1 83 ? 41.864 -18.368 -26.794 1.00 73.19 83 LYS A O 1
ATOM 637 N N . GLU A 1 84 ? 44.030 -17.992 -26.313 1.00 75.06 84 GLU A N 1
ATOM 638 C CA . GLU A 1 84 ? 43.837 -16.909 -25.347 1.00 75.06 84 GLU A CA 1
ATOM 639 C C . GLU A 1 84 ? 43.289 -15.658 -26.039 1.00 75.06 84 GLU A C 1
ATOM 641 O O . GLU A 1 84 ? 42.195 -15.215 -25.721 1.00 75.06 84 GLU A O 1
ATOM 646 N N . GLU A 1 85 ? 43.903 -15.248 -27.144 1.00 75.38 85 GLU A N 1
ATOM 647 C CA . GLU A 1 85 ? 43.458 -14.130 -27.978 1.00 75.38 85 GLU A CA 1
ATOM 648 C C . GLU A 1 85 ? 42.053 -14.347 -28.579 1.00 75.38 85 GLU A C 1
ATOM 650 O O . GLU A 1 85 ? 41.291 -13.404 -28.788 1.00 75.38 85 GLU A O 1
ATOM 655 N N . LYS A 1 86 ? 41.658 -15.600 -28.854 1.00 76.12 86 LYS A N 1
ATOM 656 C CA . LYS A 1 86 ? 40.289 -15.939 -29.284 1.00 76.12 86 LYS A CA 1
ATOM 657 C C . LYS A 1 86 ? 39.287 -15.861 -28.123 1.00 76.12 86 LYS A C 1
ATOM 659 O O . LYS A 1 86 ? 38.151 -15.444 -28.335 1.00 76.12 86 LYS A O 1
ATOM 664 N N . ARG A 1 87 ? 39.694 -16.237 -26.905 1.00 73.06 87 ARG A N 1
ATOM 665 C CA . ARG A 1 87 ? 38.879 -16.088 -25.685 1.00 73.06 87 ARG A CA 1
ATOM 666 C C . ARG A 1 87 ? 38.705 -14.620 -25.311 1.00 73.06 87 ARG A C 1
ATOM 668 O O . ARG A 1 87 ? 37.590 -14.229 -24.982 1.00 73.06 87 ARG A O 1
ATOM 675 N N . ASP A 1 88 ? 39.762 -13.825 -25.426 1.00 77.50 88 ASP A N 1
ATOM 676 C CA . ASP A 1 88 ? 39.731 -12.386 -25.166 1.00 77.50 88 ASP A CA 1
ATOM 677 C C . ASP A 1 88 ? 38.892 -11.660 -26.216 1.00 77.50 88 ASP A C 1
ATOM 679 O O . ASP A 1 88 ? 38.071 -10.826 -25.856 1.00 77.50 88 ASP A O 1
ATOM 683 N N . ARG A 1 89 ? 38.964 -12.064 -27.494 1.00 69.56 89 ARG A N 1
ATOM 684 C CA . ARG A 1 89 ? 38.028 -11.586 -28.525 1.00 69.56 89 ARG A CA 1
ATOM 685 C C . ARG A 1 89 ? 36.574 -11.859 -28.159 1.00 69.56 89 ARG A C 1
ATOM 687 O O . ARG A 1 89 ? 35.785 -10.932 -28.209 1.00 69.56 89 ARG A O 1
ATOM 694 N N . ILE A 1 90 ? 36.218 -13.085 -27.763 1.00 68.75 90 ILE A N 1
ATOM 695 C CA . ILE A 1 90 ? 34.841 -13.435 -27.357 1.00 68.75 90 ILE A CA 1
ATOM 696 C C . ILE A 1 90 ? 34.408 -12.653 -26.106 1.00 68.75 90 ILE A C 1
ATOM 698 O O . ILE A 1 90 ? 33.263 -12.217 -26.025 1.00 68.75 90 ILE A O 1
ATOM 702 N N . ARG A 1 91 ? 35.313 -12.460 -25.138 1.00 70.19 91 ARG A N 1
ATOM 703 C CA . ARG A 1 91 ? 35.055 -11.695 -23.908 1.00 70.19 91 ARG A CA 1
ATOM 704 C C . ARG A 1 91 ? 34.851 -10.203 -24.184 1.00 70.19 91 ARG A C 1
ATOM 706 O O . ARG A 1 91 ? 34.005 -9.591 -23.541 1.00 70.19 91 ARG A O 1
ATOM 713 N N . ASN A 1 92 ? 35.598 -9.657 -25.139 1.00 73.00 92 ASN A N 1
ATOM 714 C CA . ASN A 1 92 ? 35.577 -8.246 -25.514 1.00 73.00 92 ASN A CA 1
ATOM 715 C C . ASN A 1 92 ? 34.567 -7.937 -26.631 1.00 73.00 92 ASN A C 1
ATOM 717 O O . ASN A 1 92 ? 34.424 -6.776 -27.007 1.00 73.00 92 ASN A O 1
ATOM 721 N N . GLN A 1 93 ? 33.850 -8.936 -27.163 1.00 67.00 93 GLN A N 1
ATOM 722 C CA . GLN A 1 93 ? 32.733 -8.660 -28.064 1.00 67.00 93 GLN A CA 1
ATOM 723 C C . GLN A 1 93 ? 31.565 -8.064 -27.269 1.00 67.00 93 GLN A C 1
ATOM 725 O O . GLN A 1 93 ? 31.225 -8.588 -26.201 1.00 67.00 93 GLN A O 1
ATOM 730 N N . PRO A 1 94 ? 30.899 -7.014 -27.783 1.00 67.81 94 PRO A N 1
ATOM 731 C CA . PRO A 1 94 ? 29.664 -6.528 -27.191 1.00 67.81 94 PRO A CA 1
ATOM 732 C C . PRO A 1 94 ? 28.644 -7.666 -27.223 1.00 67.81 94 PRO A C 1
ATOM 734 O O . PRO A 1 94 ? 28.164 -8.082 -28.277 1.00 67.81 94 PRO A O 1
ATOM 737 N N . LYS A 1 95 ? 28.348 -8.219 -26.047 1.00 69.38 95 LYS A N 1
ATOM 738 C CA . LYS A 1 95 ? 27.407 -9.326 -25.895 1.00 69.38 95 LYS A CA 1
ATOM 739 C C . LYS A 1 95 ? 26.040 -8.829 -26.367 1.00 69.38 95 LYS A C 1
ATOM 741 O O . LYS A 1 95 ? 25.448 -7.977 -25.706 1.00 69.38 95 LYS A O 1
ATOM 746 N N . GLN A 1 96 ? 25.556 -9.314 -27.513 1.00 68.50 96 GLN A N 1
ATOM 747 C CA . GLN A 1 96 ? 24.236 -8.940 -28.021 1.00 68.50 96 GLN A CA 1
ATOM 748 C C . GLN A 1 96 ? 23.172 -9.430 -27.034 1.00 68.50 96 GLN A C 1
ATOM 750 O O . GLN A 1 96 ? 22.831 -10.610 -26.976 1.00 68.50 96 GLN A O 1
ATOM 755 N N . ILE A 1 97 ? 22.679 -8.522 -26.194 1.00 75.12 97 ILE A N 1
ATOM 756 C CA . ILE A 1 97 ? 21.530 -8.792 -25.338 1.00 75.12 97 ILE A CA 1
ATOM 757 C C . ILE A 1 97 ? 20.315 -8.777 -26.256 1.00 75.12 97 ILE A C 1
ATOM 759 O O . ILE A 1 97 ? 20.082 -7.782 -26.941 1.00 75.12 97 ILE A O 1
ATOM 763 N N . ASN A 1 98 ? 19.527 -9.854 -26.238 1.00 89.31 98 ASN A N 1
ATOM 764 C CA . ASN A 1 98 ? 18.257 -9.908 -26.956 1.00 89.31 98 ASN A CA 1
ATOM 765 C C . ASN A 1 98 ? 17.468 -8.606 -26.702 1.00 89.31 98 ASN A C 1
ATOM 767 O O . ASN A 1 98 ? 17.208 -8.275 -25.537 1.00 89.31 98 ASN A O 1
ATOM 771 N N . PRO A 1 99 ? 17.072 -7.850 -27.742 1.00 90.12 99 PRO A N 1
ATOM 772 C CA . PRO A 1 99 ? 16.467 -6.528 -27.568 1.00 90.12 99 PRO A CA 1
ATOM 773 C C . PRO A 1 99 ? 15.162 -6.600 -26.760 1.00 90.12 99 PRO A C 1
ATOM 775 O O . PRO A 1 99 ? 14.856 -5.713 -25.957 1.00 90.12 99 PRO A O 1
ATOM 778 N N . SER A 1 100 ? 14.429 -7.711 -26.886 1.00 92.62 100 SER A N 1
ATOM 779 C CA . SER A 1 100 ? 13.261 -8.038 -26.066 1.00 92.62 100 SER A CA 1
ATOM 780 C C . SER A 1 100 ? 13.611 -8.173 -24.578 1.00 92.62 100 SER A C 1
ATOM 782 O O . SER A 1 100 ? 12.937 -7.579 -23.732 1.00 92.62 100 SER A O 1
ATOM 784 N N . ALA A 1 101 ? 14.688 -8.888 -24.247 1.00 92.69 101 ALA A N 1
ATOM 785 C CA . ALA A 1 101 ? 15.166 -9.060 -22.879 1.00 92.69 101 ALA A CA 1
ATOM 786 C C . ALA A 1 101 ? 15.627 -7.724 -22.273 1.00 92.69 101 ALA A C 1
ATOM 788 O O . ALA A 1 101 ? 15.209 -7.372 -21.167 1.00 92.69 101 ALA A O 1
ATOM 789 N N . ALA A 1 102 ? 16.391 -6.925 -23.027 1.00 92.88 102 ALA A N 1
ATOM 790 C CA . ALA A 1 102 ? 16.818 -5.592 -22.602 1.00 92.88 102 ALA A CA 1
ATOM 791 C C . ALA A 1 102 ? 15.619 -4.663 -22.324 1.00 92.88 102 ALA A C 1
ATOM 793 O O . ALA A 1 102 ? 15.585 -3.961 -21.309 1.00 92.88 102 ALA A O 1
ATOM 794 N N . LYS A 1 103 ? 14.581 -4.697 -23.172 1.00 95.06 103 LYS A N 1
ATOM 795 C CA . LYS A 1 103 ? 13.334 -3.938 -22.968 1.00 95.06 103 LYS A CA 1
ATOM 796 C C . LYS A 1 103 ? 12.613 -4.356 -21.688 1.00 95.06 103 LYS A C 1
ATOM 798 O O . LYS A 1 103 ? 12.199 -3.493 -20.912 1.00 95.06 103 LYS A O 1
ATOM 803 N N . ARG A 1 104 ? 12.467 -5.662 -21.441 1.00 97.06 104 ARG A N 1
ATOM 804 C CA . ARG A 1 104 ? 11.818 -6.176 -20.221 1.00 97.06 104 ARG A CA 1
ATOM 805 C C . ARG A 1 104 ? 12.584 -5.775 -18.962 1.00 97.06 104 ARG A C 1
ATOM 807 O O . ARG A 1 104 ? 11.940 -5.383 -17.992 1.00 97.06 104 ARG A O 1
ATOM 814 N N . ALA A 1 105 ? 13.919 -5.782 -18.999 1.00 95.75 105 ALA A N 1
ATOM 815 C CA . ALA A 1 105 ? 14.754 -5.308 -17.895 1.00 95.75 105 ALA A CA 1
ATOM 816 C C . ALA A 1 105 ? 14.512 -3.818 -17.587 1.00 95.75 105 ALA A C 1
ATOM 818 O O . ALA A 1 105 ? 14.280 -3.446 -16.439 1.00 95.75 105 ALA A O 1
ATOM 819 N N . ARG A 1 106 ? 14.454 -2.954 -18.609 1.00 96.12 106 ARG A N 1
ATOM 820 C CA . ARG A 1 106 ? 14.138 -1.522 -18.422 1.00 96.12 106 ARG A CA 1
ATOM 821 C C . ARG A 1 106 ? 12.730 -1.314 -17.848 1.00 96.12 106 ARG A C 1
ATOM 823 O O . ARG A 1 106 ? 12.534 -0.540 -16.911 1.00 96.12 106 ARG A O 1
ATOM 830 N N . GLN A 1 107 ? 11.740 -2.031 -18.382 1.00 98.06 107 GLN A N 1
ATOM 831 C CA . GLN A 1 107 ? 10.354 -1.961 -17.907 1.00 98.06 107 GLN A CA 1
ATOM 832 C C . GLN A 1 107 ? 10.204 -2.452 -16.463 1.00 98.06 107 GLN A C 1
ATOM 834 O O . GLN A 1 107 ? 9.443 -1.855 -15.697 1.00 98.06 107 GLN A O 1
ATOM 839 N N . SER A 1 108 ? 10.906 -3.524 -16.082 1.00 97.75 108 SER A N 1
ATOM 840 C CA . SER A 1 108 ? 10.838 -4.076 -14.729 1.00 97.75 108 SER A CA 1
ATOM 841 C C . SER A 1 108 ? 11.425 -3.106 -13.708 1.00 97.75 108 SER A C 1
ATOM 843 O O . SER A 1 108 ? 10.786 -2.873 -12.685 1.00 97.75 108 SER A O 1
ATOM 845 N N . VAL A 1 109 ? 12.557 -2.460 -14.014 1.00 98.31 109 VAL A N 1
ATOM 846 C CA . VAL A 1 109 ? 13.150 -1.413 -13.166 1.00 98.31 109 VAL A CA 1
ATOM 847 C C . VAL A 1 109 ? 12.167 -0.259 -12.977 1.00 98.31 109 VAL A C 1
ATOM 849 O O . VAL A 1 109 ? 11.851 0.091 -11.839 1.00 98.31 109 VAL A O 1
ATOM 852 N N . LYS A 1 110 ? 11.592 0.260 -14.073 1.00 98.25 110 LYS A N 1
ATOM 853 C CA . LYS A 1 110 ? 10.596 1.342 -14.021 1.00 98.25 110 LYS A CA 1
ATOM 854 C C . LYS A 1 110 ? 9.399 0.967 -13.140 1.00 98.25 110 LYS A C 1
ATOM 856 O O . LYS A 1 110 ? 9.049 1.698 -12.218 1.00 98.25 110 LYS A O 1
ATOM 861 N N . ARG A 1 111 ? 8.788 -0.200 -13.374 1.00 97.75 111 ARG A N 1
ATOM 862 C CA . ARG A 1 111 ? 7.636 -0.681 -12.586 1.00 97.75 111 ARG A CA 1
ATOM 863 C C . ARG A 1 111 ? 8.000 -0.932 -11.121 1.00 97.75 111 ARG A C 1
ATOM 865 O O . ARG A 1 111 ? 7.201 -0.627 -10.240 1.00 97.75 111 ARG A O 1
ATOM 872 N N . ARG A 1 112 ? 9.201 -1.451 -10.848 1.00 98.19 112 ARG A N 1
ATOM 873 C CA . ARG A 1 112 ? 9.689 -1.727 -9.490 1.00 98.19 112 ARG A CA 1
ATOM 874 C C . ARG A 1 112 ? 9.786 -0.454 -8.660 1.00 98.19 112 ARG A C 1
ATOM 876 O O . ARG A 1 112 ? 9.363 -0.484 -7.510 1.00 98.19 112 ARG A O 1
ATOM 883 N N . ILE A 1 113 ? 10.288 0.643 -9.228 1.00 98.31 113 ILE A N 1
ATOM 884 C CA . ILE A 1 113 ? 10.406 1.932 -8.527 1.00 98.31 113 ILE A CA 1
ATOM 885 C C . ILE A 1 113 ? 9.022 2.431 -8.086 1.00 98.31 113 ILE A C 1
ATOM 887 O O . ILE A 1 113 ? 8.806 2.660 -6.895 1.00 98.31 113 ILE A O 1
ATOM 891 N N . TYR A 1 114 ? 8.049 2.493 -9.003 1.00 97.69 114 TYR A N 1
ATOM 892 C CA . TYR A 1 114 ? 6.692 2.949 -8.674 1.00 97.69 114 TYR A CA 1
ATOM 893 C C . TYR A 1 114 ? 5.970 2.020 -7.695 1.00 97.69 114 TYR A C 1
ATOM 895 O O . TYR A 1 114 ? 5.341 2.485 -6.743 1.00 97.69 114 TYR A O 1
ATOM 903 N N . ASN A 1 115 ? 6.068 0.702 -7.891 1.00 97.94 115 ASN A N 1
ATOM 904 C CA . ASN A 1 115 ? 5.414 -0.257 -7.005 1.00 97.94 115 ASN A CA 1
ATOM 905 C C . ASN A 1 115 ? 6.026 -0.225 -5.604 1.00 97.94 115 ASN A C 1
ATOM 907 O O . ASN A 1 115 ? 5.291 -0.294 -4.621 1.00 97.94 115 ASN A O 1
ATOM 911 N N . ARG A 1 116 ? 7.352 -0.063 -5.503 1.00 98.19 116 ARG A N 1
A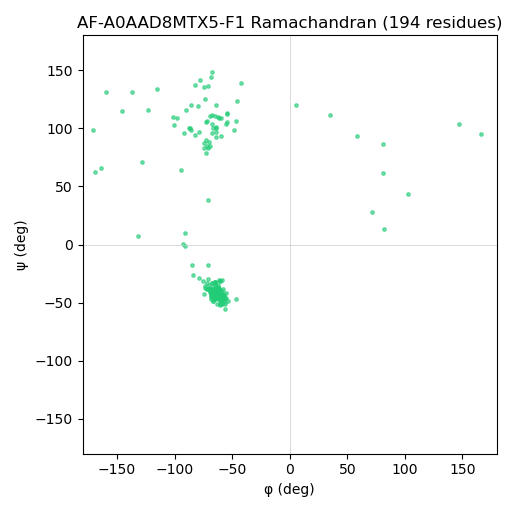TOM 912 C CA . ARG A 1 116 ? 8.035 0.103 -4.220 1.00 98.19 116 ARG A CA 1
ATOM 913 C C . ARG A 1 116 ? 7.521 1.345 -3.503 1.00 98.19 116 ARG A C 1
ATOM 915 O O . ARG A 1 116 ? 7.066 1.193 -2.377 1.00 98.19 116 ARG A O 1
ATOM 922 N N . ALA A 1 117 ? 7.496 2.502 -4.169 1.00 98.19 117 ALA A N 1
ATOM 923 C CA . ALA A 1 117 ? 7.007 3.759 -3.597 1.00 98.19 117 ALA A CA 1
ATOM 924 C C . ALA A 1 117 ? 5.558 3.652 -3.078 1.00 98.19 117 ALA A C 1
ATOM 926 O O . ALA A 1 117 ? 5.263 4.024 -1.943 1.00 98.19 117 ALA A O 1
ATOM 927 N N . ARG A 1 118 ? 4.654 3.063 -3.868 1.00 97.88 118 ARG A N 1
ATOM 928 C CA . ARG A 1 118 ? 3.247 2.858 -3.478 1.00 97.88 118 ARG A CA 1
ATOM 929 C C . ARG A 1 118 ? 3.106 1.898 -2.299 1.00 97.88 118 ARG A C 1
ATOM 931 O O . ARG A 1 118 ? 2.396 2.189 -1.343 1.00 97.88 118 ARG A O 1
ATOM 938 N N . ILE A 1 119 ? 3.799 0.756 -2.328 1.00 96.94 119 ILE A N 1
ATOM 939 C CA . ILE A 1 119 ? 3.770 -0.210 -1.219 1.00 96.94 119 ILE A CA 1
ATOM 940 C C . ILE A 1 119 ? 4.332 0.426 0.058 1.00 96.94 119 ILE A C 1
ATOM 942 O O . ILE A 1 119 ? 3.767 0.207 1.133 1.00 96.94 119 ILE A O 1
ATOM 946 N N . THR A 1 120 ? 5.398 1.227 -0.047 1.00 98.25 120 THR A N 1
ATOM 947 C CA . THR A 1 120 ? 5.969 1.951 1.095 1.00 98.25 120 THR A CA 1
ATOM 948 C C . THR A 1 120 ? 5.023 3.011 1.634 1.00 98.25 120 THR A C 1
ATOM 950 O O . THR A 1 120 ? 4.871 3.075 2.846 1.00 98.25 120 THR A O 1
ATOM 953 N N . GLN A 1 121 ? 4.316 3.763 0.783 1.00 97.38 121 GLN A N 1
ATOM 954 C CA . GLN A 1 121 ? 3.296 4.721 1.228 1.00 97.38 121 GLN A CA 1
ATOM 955 C C . GLN A 1 121 ? 2.212 4.034 2.063 1.00 97.38 121 GLN A C 1
ATOM 957 O O . GLN A 1 121 ? 1.914 4.485 3.167 1.00 97.38 121 GLN A O 1
ATOM 962 N N . VAL A 1 122 ? 1.688 2.887 1.606 1.00 97.88 122 VAL A N 1
ATOM 963 C CA . VAL A 1 122 ? 0.714 2.131 2.409 1.00 97.88 122 VAL A CA 1
ATOM 964 C C . VAL A 1 122 ? 1.335 1.630 3.718 1.00 97.88 122 VAL A C 1
ATOM 966 O O . VAL A 1 122 ? 0.678 1.667 4.753 1.00 97.88 122 VAL A O 1
ATOM 969 N N . LYS A 1 123 ? 2.584 1.142 3.694 1.00 97.50 123 LYS A N 1
ATOM 970 C CA . LYS A 1 123 ? 3.273 0.669 4.908 1.00 97.50 123 LYS A CA 1
ATOM 971 C C . LYS A 1 123 ? 3.423 1.799 5.928 1.00 97.50 123 LYS A C 1
ATOM 973 O O . LYS A 1 123 ? 3.142 1.576 7.098 1.00 97.50 123 LYS A O 1
ATOM 978 N N . ILE A 1 124 ? 3.818 2.987 5.478 1.00 97.88 124 ILE A N 1
ATOM 979 C CA . ILE A 1 124 ? 3.970 4.178 6.317 1.00 97.88 124 ILE A CA 1
ATOM 980 C C . ILE A 1 124 ? 2.616 4.583 6.904 1.00 97.88 124 ILE A C 1
ATOM 982 O O . ILE A 1 124 ? 2.511 4.694 8.118 1.00 97.88 124 ILE A O 1
ATOM 986 N N . GLY A 1 125 ? 1.569 4.722 6.081 1.00 96.38 125 GLY A N 1
ATOM 987 C CA . GLY A 1 125 ? 0.231 5.093 6.561 1.00 96.38 125 GLY A CA 1
ATOM 988 C C . GLY A 1 125 ? -0.325 4.109 7.596 1.00 96.38 125 GLY A C 1
ATOM 989 O O . GLY A 1 125 ? -0.803 4.512 8.649 1.00 96.38 125 GLY A O 1
ATOM 990 N N . VAL A 1 126 ? -0.177 2.802 7.353 1.00 96.38 126 VAL A N 1
ATOM 991 C CA . VAL A 1 126 ? -0.594 1.766 8.314 1.00 96.38 126 VAL A CA 1
ATOM 992 C C . VAL A 1 126 ? 0.247 1.806 9.594 1.00 96.38 126 VAL A C 1
ATOM 994 O O . VAL A 1 126 ? -0.301 1.628 10.677 1.00 96.38 126 VAL A O 1
ATOM 997 N N . ASN A 1 127 ? 1.562 2.017 9.495 1.00 97.19 127 ASN A N 1
ATOM 998 C CA . ASN A 1 127 ? 2.436 2.074 10.667 1.00 97.19 127 ASN A CA 1
ATOM 999 C C . ASN A 1 127 ? 2.122 3.276 11.561 1.00 97.19 127 ASN A C 1
ATOM 1001 O O . ASN A 1 127 ? 2.013 3.077 12.764 1.00 97.19 127 ASN A O 1
ATOM 1005 N N . LYS A 1 128 ? 1.875 4.459 10.983 1.00 96.75 128 LYS A N 1
ATOM 1006 C CA . LYS A 1 128 ? 1.471 5.662 11.730 1.00 96.75 128 LYS A CA 1
ATOM 1007 C C . LYS A 1 128 ? 0.253 5.401 12.621 1.00 96.75 128 LYS A C 1
ATOM 1009 O O . LYS A 1 128 ? 0.288 5.675 13.815 1.00 96.75 128 LYS A O 1
ATOM 1014 N N . VAL A 1 129 ? -0.793 4.783 12.064 1.00 96.62 129 VAL A N 1
ATOM 1015 C CA . VAL A 1 129 ? -2.001 4.420 12.829 1.00 96.62 129 VAL A CA 1
ATOM 1016 C C . VAL A 1 129 ? -1.680 3.400 13.925 1.00 96.62 129 VAL A C 1
ATOM 1018 O O . VAL A 1 129 ? -2.158 3.514 15.049 1.00 96.62 129 VAL A O 1
ATOM 1021 N N . LEU A 1 130 ? -0.867 2.384 13.623 1.00 94.69 130 LEU A N 1
ATOM 1022 C CA . LEU A 1 130 ? -0.514 1.357 14.607 1.00 94.69 130 LEU A CA 1
ATOM 1023 C C . LEU A 1 130 ? 0.357 1.895 15.744 1.00 94.69 130 LEU A C 1
ATOM 1025 O O . LEU A 1 130 ? 0.251 1.389 16.855 1.00 94.69 130 LEU A O 1
ATOM 1029 N N . GLU A 1 131 ? 1.225 2.864 15.478 1.00 94.81 131 GLU A N 1
ATOM 1030 C CA . GLU A 1 131 ? 2.029 3.543 16.493 1.00 94.81 131 GLU A CA 1
ATOM 1031 C C . GLU A 1 131 ? 1.140 4.401 17.396 1.00 94.81 131 GLU A C 1
ATOM 1033 O O . GLU A 1 131 ? 1.190 4.225 18.611 1.00 94.81 131 GLU A O 1
ATOM 1038 N N . ALA A 1 132 ? 0.233 5.200 16.823 1.00 92.50 132 ALA A N 1
ATOM 1039 C CA . ALA A 1 132 ? -0.743 5.978 17.589 1.00 92.50 132 ALA A CA 1
ATOM 1040 C C . ALA A 1 132 ? -1.630 5.091 18.488 1.00 92.50 132 ALA A C 1
ATOM 1042 O O . ALA A 1 132 ? -1.764 5.345 19.683 1.00 92.50 132 ALA A O 1
ATOM 1043 N N . LEU A 1 133 ? -2.158 3.981 17.953 1.00 91.56 133 LEU A N 1
ATOM 1044 C CA . LEU A 1 133 ? -2.967 3.028 18.727 1.00 91.56 133 LEU A CA 1
ATOM 1045 C C . LEU A 1 133 ? -2.171 2.317 19.834 1.00 91.56 133 LEU A C 1
ATOM 1047 O O . LEU A 1 133 ? -2.738 1.965 20.866 1.00 91.56 133 LEU A O 1
ATOM 1051 N N . LYS A 1 134 ? -0.870 2.065 19.633 1.00 91.31 134 LYS A N 1
ATOM 1052 C CA . LYS A 1 134 ? -0.008 1.486 20.679 1.00 91.31 134 LYS A CA 1
ATOM 1053 C C . LYS A 1 134 ? 0.216 2.469 21.821 1.00 91.31 134 LYS A C 1
ATOM 1055 O O . LYS A 1 134 ? 0.176 2.048 22.970 1.00 91.31 134 LYS A O 1
ATOM 1060 N N . ILE A 1 135 ? 0.447 3.742 21.497 1.00 89.62 135 ILE A N 1
ATOM 1061 C CA . ILE A 1 135 ? 0.621 4.802 22.494 1.00 89.62 135 ILE A CA 1
ATOM 1062 C C . ILE A 1 135 ? -0.655 4.930 23.327 1.00 89.62 135 ILE A C 1
ATOM 1064 O O . ILE A 1 135 ? -0.571 4.894 24.549 1.00 89.62 135 ILE A O 1
ATOM 1068 N N . LEU A 1 136 ? -1.827 4.970 22.681 1.00 85.50 136 LEU A N 1
ATOM 1069 C CA . LEU A 1 136 ? -3.111 5.007 23.384 1.00 85.50 136 LEU A CA 1
ATOM 1070 C C . LEU A 1 136 ? -3.335 3.807 24.294 1.00 85.50 136 LEU A C 1
ATOM 1072 O O . LEU A 1 136 ? -3.762 3.983 25.423 1.00 85.50 136 LEU A O 1
ATOM 1076 N N . LYS A 1 137 ? -3.024 2.592 23.833 1.00 85.50 137 LYS A N 1
ATOM 1077 C CA . LYS A 1 137 ? -3.215 1.384 24.646 1.00 85.50 137 LYS A CA 1
ATOM 1078 C C . LYS A 1 137 ? -2.431 1.425 25.968 1.00 85.50 137 LYS A C 1
ATOM 1080 O O . LYS A 1 137 ? -2.850 0.804 26.937 1.00 85.50 137 LYS A O 1
ATOM 1085 N N . ASN A 1 138 ? -1.284 2.101 25.989 1.00 86.06 138 ASN A N 1
ATOM 1086 C CA . ASN A 1 138 ? -0.438 2.190 27.177 1.00 86.06 138 ASN A CA 1
ATOM 1087 C C . ASN A 1 138 ? -0.867 3.314 28.134 1.00 86.06 138 ASN A C 1
ATOM 1089 O O . ASN A 1 138 ? -0.437 3.313 29.285 1.00 86.06 138 ASN A O 1
ATOM 1093 N N . LYS A 1 139 ? -1.670 4.281 27.672 1.00 81.25 139 LYS A N 1
ATOM 1094 C CA . LYS A 1 139 ? -2.214 5.342 28.524 1.00 81.25 139 LYS A CA 1
ATOM 1095 C C . LYS A 1 139 ? -3.385 4.786 29.341 1.00 81.25 139 LYS A C 1
ATOM 1097 O O . LYS A 1 139 ? -4.165 3.983 28.845 1.00 81.25 139 LYS A O 1
ATOM 1102 N N . THR A 1 140 ? -3.499 5.205 30.600 1.00 69.56 140 THR A N 1
ATOM 1103 C CA . THR A 1 140 ? -4.529 4.723 31.539 1.00 69.56 140 THR A CA 1
ATOM 1104 C C . THR A 1 140 ? -5.865 5.455 31.403 1.00 69.56 140 THR A C 1
ATOM 1106 O O . THR A 1 140 ? -6.902 4.871 31.700 1.00 69.56 140 THR A O 1
ATOM 1109 N N . VAL A 1 141 ? -5.861 6.705 30.929 1.00 66.75 141 VAL A N 1
ATOM 1110 C CA . VAL A 1 141 ? -7.068 7.515 30.703 1.00 66.75 141 VAL A CA 1
ATOM 1111 C C . VAL A 1 141 ? -7.093 7.950 29.242 1.00 66.75 141 VAL A C 1
ATOM 1113 O O . VAL A 1 141 ? -6.198 8.665 28.788 1.00 66.75 141 VAL A O 1
ATOM 1116 N N . ALA A 1 142 ? -8.098 7.494 28.495 1.00 68.81 142 ALA A N 1
ATOM 1117 C CA . ALA A 1 142 ? -8.300 7.893 27.108 1.00 68.81 142 ALA A CA 1
ATOM 1118 C C . ALA A 1 142 ? -9.116 9.188 27.056 1.00 68.81 142 ALA A C 1
ATOM 1120 O O . ALA A 1 142 ? -10.251 9.224 27.525 1.00 68.81 142 ALA A O 1
ATOM 1121 N N . GLN A 1 143 ? -8.542 10.238 26.467 1.00 76.38 143 GLN A N 1
ATOM 1122 C CA . GLN A 1 143 ? -9.286 11.453 26.140 1.00 76.38 143 GLN A CA 1
ATOM 1123 C C . GLN A 1 143 ? -10.036 11.258 24.812 1.00 76.38 143 GLN A C 1
ATOM 1125 O O . GLN A 1 143 ? -9.446 10.724 23.863 1.00 76.38 143 GLN A O 1
ATOM 1130 N N . PRO A 1 144 ? -11.305 11.693 24.702 1.00 74.31 144 PRO A N 1
ATOM 1131 C CA . PRO A 1 144 ? -12.100 11.532 23.482 1.00 74.31 144 PRO A CA 1
ATOM 1132 C C . PRO A 1 144 ? -11.468 12.248 22.277 1.00 74.31 144 PRO A C 1
ATOM 1134 O O . PRO A 1 144 ? -11.522 11.738 21.156 1.00 74.31 144 PRO A O 1
ATOM 1137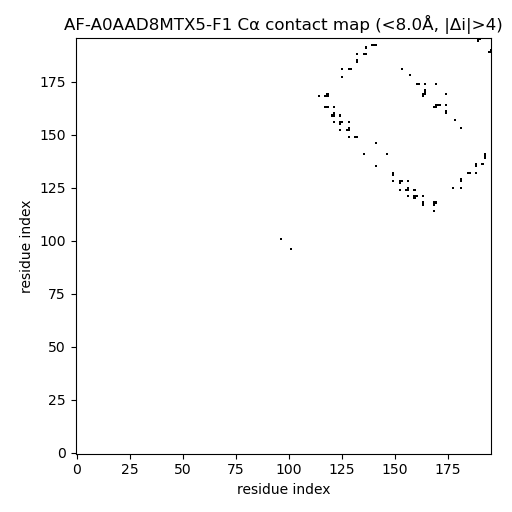 N N . ASP A 1 145 ? -10.772 13.361 22.508 1.00 81.69 145 ASP A N 1
ATOM 1138 C CA . ASP A 1 145 ? -10.098 14.139 21.462 1.00 81.69 145 ASP A CA 1
ATOM 1139 C C . ASP A 1 145 ? -8.990 13.345 20.744 1.00 81.69 145 ASP A C 1
ATOM 1141 O O . ASP A 1 145 ? -8.799 13.470 19.529 1.00 81.69 145 ASP A O 1
ATOM 1145 N N . GLU A 1 146 ? -8.280 12.471 21.467 1.00 81.94 146 GLU A N 1
ATOM 1146 C CA . GLU A 1 146 ? -7.224 11.632 20.887 1.00 81.94 146 GLU A CA 1
ATOM 1147 C C . GLU A 1 146 ? -7.804 10.540 19.972 1.00 81.94 146 GLU A C 1
ATOM 1149 O O . GLU A 1 146 ? -7.175 10.151 18.982 1.00 81.94 146 GLU A O 1
ATOM 1154 N N . VAL A 1 147 ? -9.024 10.071 20.253 1.00 83.31 147 VAL A N 1
ATOM 1155 C CA . VAL A 1 147 ? -9.724 9.088 19.413 1.00 83.31 147 VAL A CA 1
ATOM 1156 C C . VAL A 1 147 ? -10.105 9.715 18.072 1.00 83.31 147 VAL A C 1
ATOM 1158 O O . VAL A 1 147 ? -9.825 9.126 17.025 1.00 83.31 147 VAL A O 1
ATOM 1161 N N . VAL A 1 148 ? -10.637 10.942 18.087 1.00 87.44 148 VAL A N 1
ATOM 1162 C CA . VAL A 1 148 ? -10.994 11.695 16.871 1.00 87.44 148 VAL A CA 1
ATOM 1163 C C . VAL A 1 148 ? -9.763 11.954 15.996 1.00 87.44 148 VAL A C 1
ATOM 1165 O O . VAL A 1 148 ? -9.818 11.832 14.769 1.00 87.44 148 VAL A O 1
ATOM 1168 N N . ALA A 1 149 ? -8.612 12.262 16.603 1.00 90.62 149 ALA A N 1
ATOM 1169 C CA . ALA A 1 149 ? -7.362 12.427 15.861 1.00 90.62 149 ALA A CA 1
ATOM 1170 C C . ALA A 1 149 ? -6.934 11.133 15.140 1.00 90.62 149 ALA A C 1
ATOM 1172 O O . ALA A 1 149 ? -6.477 11.176 13.995 1.00 90.62 149 ALA A O 1
ATOM 1173 N N . ILE A 1 150 ? -7.113 9.968 15.769 1.00 91.75 150 ILE A N 1
ATOM 1174 C CA . ILE A 1 150 ? -6.792 8.676 15.147 1.00 91.75 150 ILE A CA 1
ATOM 1175 C C . ILE A 1 150 ? -7.762 8.323 14.025 1.00 91.75 150 ILE A C 1
ATOM 1177 O O . ILE A 1 150 ? -7.337 7.734 13.031 1.00 91.75 150 ILE A O 1
ATOM 1181 N N . GLU A 1 151 ? -9.037 8.681 14.139 1.00 92.81 151 GLU A N 1
ATOM 1182 C CA . GLU A 1 151 ? -10.012 8.464 13.068 1.00 92.81 151 GLU A CA 1
ATOM 1183 C C . GLU A 1 151 ? -9.609 9.195 11.786 1.00 92.81 151 GLU A C 1
ATOM 1185 O O . GLU A 1 151 ? -9.562 8.569 10.724 1.00 92.81 151 GLU A O 1
ATOM 1190 N N . LYS A 1 152 ? -9.148 10.446 11.899 1.00 95.56 152 LYS A N 1
ATOM 1191 C CA . LYS A 1 152 ? -8.574 11.193 10.766 1.00 95.56 152 LYS A CA 1
ATOM 1192 C C . LYS A 1 152 ? -7.380 10.457 10.142 1.00 95.56 152 LYS A C 1
ATOM 1194 O O . LYS A 1 152 ? -7.314 10.278 8.926 1.00 95.56 152 LYS A O 1
ATOM 1199 N N . LEU A 1 153 ? -6.465 9.927 10.961 1.00 95.69 153 LEU A N 1
ATOM 1200 C CA . LEU A 1 153 ? -5.329 9.129 10.469 1.00 95.69 153 LEU A CA 1
ATOM 1201 C C . LEU A 1 153 ? -5.770 7.812 9.798 1.00 95.69 153 LEU A C 1
ATOM 1203 O O . LEU A 1 153 ? -5.118 7.333 8.863 1.00 95.69 153 LEU A O 1
ATOM 1207 N N . ILE A 1 154 ? -6.866 7.203 10.257 1.00 96.38 154 ILE A N 1
ATOM 1208 C CA . ILE A 1 154 ? -7.447 6.000 9.647 1.00 96.38 154 ILE A CA 1
ATOM 1209 C C . ILE A 1 154 ? -8.039 6.327 8.272 1.00 96.38 154 ILE A C 1
ATOM 1211 O O . ILE A 1 154 ? -7.814 5.565 7.327 1.00 96.38 154 ILE A O 1
ATOM 1215 N N . GLU A 1 155 ? -8.749 7.446 8.132 1.00 97.00 155 GLU A N 1
ATOM 1216 C CA . GLU A 1 155 ? -9.309 7.910 6.857 1.00 97.00 155 GLU 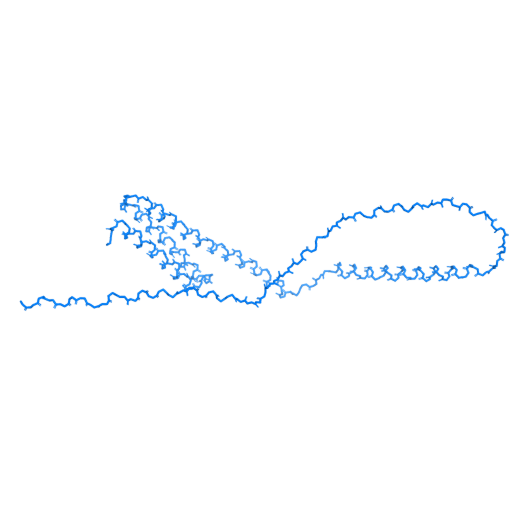A CA 1
ATOM 1217 C C . GLU A 1 155 ? -8.216 8.180 5.817 1.00 97.00 155 GLU A C 1
ATOM 1219 O O . GLU A 1 155 ? -8.304 7.720 4.669 1.00 97.00 155 GLU A O 1
ATOM 1224 N N . GLU A 1 156 ? -7.130 8.836 6.229 1.00 96.69 156 GLU A N 1
ATOM 1225 C CA . GLU A 1 156 ? -5.944 9.030 5.395 1.00 96.69 156 GLU A CA 1
ATOM 1226 C C . GLU A 1 156 ? -5.345 7.687 4.955 1.00 96.69 156 GLU A C 1
ATOM 1228 O O . GLU A 1 156 ? -5.074 7.463 3.767 1.00 96.69 156 GLU A O 1
ATOM 1233 N N . ALA A 1 157 ? -5.172 6.749 5.892 1.00 97.81 157 ALA A N 1
ATOM 1234 C CA . ALA A 1 157 ? -4.632 5.427 5.597 1.00 97.81 157 ALA A CA 1
ATOM 1235 C C . ALA A 1 157 ? -5.536 4.635 4.635 1.00 97.81 157 ALA A C 1
ATOM 1237 O O . ALA A 1 157 ? -5.033 3.991 3.708 1.00 97.81 157 ALA A O 1
ATOM 1238 N N . HIS A 1 158 ? -6.860 4.693 4.807 1.00 97.94 158 HIS A N 1
ATOM 1239 C CA . HIS A 1 158 ? -7.832 4.079 3.902 1.00 97.94 158 HIS A CA 1
ATOM 1240 C C . HIS A 1 158 ? -7.756 4.682 2.499 1.00 97.94 158 HIS A C 1
ATOM 1242 O O . HIS A 1 158 ? -7.661 3.932 1.525 1.00 97.94 158 HIS A O 1
ATOM 1248 N N . SER A 1 159 ? -7.681 6.009 2.401 1.00 97.94 159 SER A N 1
ATOM 1249 C CA . SER A 1 159 ? -7.532 6.726 1.133 1.00 97.94 159 SER A CA 1
ATOM 1250 C C . SER A 1 159 ? -6.266 6.307 0.382 1.00 97.94 159 SER A C 1
ATOM 1252 O O . SER A 1 159 ? -6.297 6.059 -0.825 1.00 97.94 159 SER A O 1
ATOM 1254 N N . VAL A 1 160 ? -5.138 6.169 1.087 1.00 98.06 160 VAL A N 1
ATOM 1255 C CA . VAL A 1 160 ? -3.878 5.689 0.498 1.00 98.06 160 VAL A CA 1
ATOM 1256 C C . VAL A 1 160 ? -3.996 4.230 0.045 1.00 98.06 160 VAL A C 1
ATOM 1258 O O . VAL A 1 160 ? -3.547 3.892 -1.052 1.00 98.06 160 VAL A O 1
ATOM 1261 N N . ILE A 1 161 ? -4.623 3.357 0.843 1.00 97.75 161 ILE A N 1
ATOM 1262 C CA . ILE A 1 161 ? -4.859 1.954 0.464 1.00 97.75 161 ILE A CA 1
ATOM 1263 C C . ILE A 1 161 ? -5.690 1.879 -0.821 1.00 97.75 161 ILE A C 1
ATOM 1265 O O . ILE A 1 161 ? -5.306 1.161 -1.747 1.00 97.75 161 ILE A O 1
ATOM 1269 N N . ASP A 1 162 ? -6.783 2.631 -0.904 1.00 97.94 162 ASP A N 1
ATOM 1270 C CA . ASP A 1 162 ? -7.720 2.557 -2.027 1.00 97.94 162 ASP A CA 1
ATOM 1271 C C . ASP A 1 162 ? -7.139 3.120 -3.313 1.00 97.94 162 ASP A C 1
ATOM 1273 O O . ASP A 1 162 ? -7.291 2.506 -4.370 1.00 97.94 162 ASP A O 1
ATOM 1277 N N . LYS A 1 163 ? -6.371 4.212 -3.228 1.00 97.62 163 LYS A N 1
ATOM 1278 C CA . LYS A 1 163 ? -5.598 4.725 -4.366 1.00 97.62 163 LYS A CA 1
ATOM 1279 C C . LYS A 1 163 ? -4.673 3.640 -4.926 1.00 97.62 163 LYS A C 1
ATOM 1281 O O . LYS A 1 163 ? -4.644 3.405 -6.132 1.00 97.62 163 LYS A O 1
ATOM 1286 N N . VAL A 1 164 ? -3.954 2.919 -4.065 1.00 98.25 164 VAL A N 1
ATOM 1287 C CA . VAL A 1 164 ? -3.010 1.868 -4.487 1.00 98.25 164 VAL A CA 1
ATOM 1288 C C . VAL A 1 164 ? -3.719 0.615 -5.024 1.00 98.25 164 VAL A C 1
ATOM 1290 O O . VAL A 1 164 ? -3.200 -0.030 -5.943 1.00 98.25 164 VAL A O 1
ATOM 1293 N N . VAL A 1 165 ? -4.901 0.281 -4.493 1.00 98.25 165 VAL A N 1
ATOM 1294 C CA . VAL A 1 165 ? -5.755 -0.804 -5.006 1.00 98.25 165 VAL A CA 1
ATOM 1295 C C . VAL A 1 165 ? -6.330 -0.445 -6.376 1.00 98.25 165 VAL A C 1
ATOM 1297 O O . VAL A 1 165 ? -6.237 -1.264 -7.286 1.00 98.25 165 VAL A O 1
ATOM 1300 N N . LYS A 1 166 ? -6.833 0.784 -6.561 1.00 97.69 166 LYS A N 1
ATOM 1301 C CA . LYS A 1 166 ? -7.348 1.288 -7.847 1.00 97.69 166 LYS A CA 1
ATOM 1302 C C . LYS A 1 166 ? -6.286 1.241 -8.944 1.00 97.69 166 LYS A C 1
ATOM 1304 O O . LYS A 1 166 ? -6.577 0.849 -10.066 1.00 97.69 166 LYS A O 1
ATOM 1309 N N . ILE A 1 167 ? -5.039 1.581 -8.611 1.00 96.88 167 ILE A N 1
ATOM 1310 C CA . ILE A 1 167 ? -3.911 1.498 -9.552 1.00 96.88 167 ILE A CA 1
ATOM 1311 C C . ILE A 1 167 ? -3.511 0.036 -9.862 1.00 96.88 167 ILE A C 1
ATOM 1313 O O . ILE A 1 167 ? -2.804 -0.224 -10.833 1.00 96.88 167 ILE A O 1
ATOM 1317 N N . GLY A 1 168 ? -3.913 -0.937 -9.039 1.00 96.88 168 GLY A N 1
ATOM 1318 C CA . GLY A 1 168 ? -3.590 -2.356 -9.234 1.00 96.88 168 GLY A CA 1
ATOM 1319 C C . GLY A 1 168 ? -2.205 -2.772 -8.728 1.00 96.88 168 GLY A C 1
ATOM 1320 O O . GLY A 1 168 ? -1.733 -3.862 -9.038 1.00 96.88 168 GLY A O 1
ATOM 1321 N N . THR A 1 169 ? -1.533 -1.934 -7.928 1.00 97.75 169 THR A N 1
ATOM 1322 C CA . THR A 1 169 ? -0.271 -2.334 -7.269 1.00 97.75 169 THR A CA 1
ATOM 1323 C C . THR A 1 169 ? -0.534 -3.274 -6.088 1.00 97.75 169 THR A C 1
ATOM 1325 O O . THR A 1 169 ? 0.277 -4.152 -5.797 1.00 97.75 169 THR A O 1
ATOM 1328 N N . LEU A 1 170 ? -1.676 -3.107 -5.409 1.00 97.00 170 LEU A N 1
ATOM 1329 C CA . LEU A 1 170 ? -2.137 -3.991 -4.343 1.00 97.00 170 LEU A CA 1
ATOM 1330 C C . LEU A 1 170 ? -3.428 -4.692 -4.770 1.00 97.00 170 LEU A C 1
ATOM 1332 O O . LEU A 1 170 ? -4.361 -4.053 -5.241 1.00 97.00 170 LEU A O 1
ATOM 1336 N N . HIS A 1 171 ? -3.516 -6.003 -4.552 1.00 97.94 171 HIS A N 1
ATOM 1337 C CA . HIS A 1 171 ? -4.748 -6.738 -4.828 1.00 97.94 171 HIS A CA 1
ATOM 1338 C C . HIS A 1 171 ? -5.873 -6.349 -3.849 1.00 97.94 171 HIS A C 1
ATOM 1340 O O . HIS A 1 171 ? -5.626 -6.186 -2.650 1.00 97.94 171 HIS A O 1
ATOM 1346 N N . ARG A 1 172 ? -7.122 -6.305 -4.336 1.00 97.94 172 ARG A N 1
ATOM 1347 C CA . ARG A 1 172 ? -8.343 -5.951 -3.577 1.00 97.94 172 ARG A CA 1
ATOM 1348 C C . ARG A 1 172 ? -8.465 -6.652 -2.222 1.00 97.94 172 ARG A C 1
ATOM 1350 O O . ARG A 1 172 ? -8.660 -6.001 -1.200 1.00 97.94 172 ARG A O 1
ATOM 1357 N N . LYS A 1 173 ? -8.229 -7.971 -2.174 1.00 98.31 173 LYS A N 1
ATOM 1358 C CA . LYS A 1 173 ? -8.274 -8.742 -0.915 1.00 98.31 173 LYS A CA 1
ATOM 1359 C C . LYS A 1 173 ? -7.179 -8.303 0.059 1.00 98.31 173 LYS A C 1
ATOM 1361 O O . LYS A 1 173 ? -7.390 -8.301 1.265 1.00 98.31 173 LYS A O 1
ATOM 1366 N N . THR A 1 174 ? -6.006 -7.923 -0.442 1.00 98.00 174 THR A N 1
ATOM 1367 C CA . THR A 1 174 ? -4.908 -7.450 0.406 1.00 98.00 174 THR A CA 1
ATOM 1368 C C . THR A 1 174 ? -5.202 -6.062 0.971 1.00 98.00 174 THR A C 1
ATOM 1370 O O . THR A 1 174 ? -4.915 -5.829 2.143 1.00 98.00 174 THR A O 1
ATOM 1373 N N . GLY A 1 175 ? -5.820 -5.173 0.187 1.00 98.25 175 GLY A N 1
ATOM 1374 C CA . GLY A 1 175 ? -6.346 -3.898 0.686 1.00 98.25 175 GLY A CA 1
ATOM 1375 C C . GLY A 1 175 ? -7.390 -4.107 1.786 1.00 98.25 175 GLY A C 1
ATOM 1376 O O . GLY A 1 175 ? -7.216 -3.606 2.895 1.00 98.25 175 GLY A O 1
ATOM 1377 N N . ALA A 1 176 ? -8.394 -4.952 1.530 1.00 98.19 176 ALA A N 1
ATOM 1378 C CA . ALA A 1 176 ? -9.437 -5.292 2.501 1.00 98.19 176 ALA A CA 1
ATOM 1379 C C . ALA A 1 176 ? -8.869 -5.875 3.809 1.00 98.19 176 ALA A C 1
ATOM 1381 O O . ALA A 1 176 ? -9.268 -5.460 4.895 1.00 98.19 176 ALA A O 1
ATOM 1382 N N . ARG A 1 177 ? -7.870 -6.771 3.733 1.00 98.12 177 ARG A N 1
ATOM 1383 C CA . ARG A 1 177 ? -7.181 -7.298 4.927 1.00 98.12 177 ARG A CA 1
ATOM 1384 C C . ARG A 1 177 ? -6.489 -6.199 5.738 1.00 98.12 177 ARG A C 1
ATOM 1386 O O . ARG A 1 177 ? -6.521 -6.251 6.964 1.00 98.12 177 ARG A O 1
ATOM 1393 N N . ARG A 1 178 ? -5.869 -5.208 5.083 1.00 97.62 178 ARG A N 1
ATOM 1394 C CA . ARG A 1 178 ? -5.212 -4.083 5.775 1.00 97.62 178 ARG A CA 1
ATOM 1395 C C . ARG A 1 178 ? -6.230 -3.192 6.488 1.00 97.62 178 ARG A C 1
ATOM 1397 O O . ARG A 1 178 ? -6.025 -2.910 7.663 1.00 97.62 178 ARG A O 1
ATOM 1404 N N . LYS A 1 179 ? -7.344 -2.848 5.831 1.00 97.69 179 LYS A N 1
ATOM 1405 C CA . LYS A 1 179 ? -8.451 -2.096 6.450 1.00 97.69 179 LYS A CA 1
ATOM 1406 C C . LYS A 1 179 ? -9.063 -2.846 7.634 1.00 97.69 179 LYS A C 1
ATOM 1408 O O . LYS A 1 179 ? -9.158 -2.310 8.732 1.00 97.69 179 LYS A O 1
ATOM 1413 N N . SER A 1 180 ? -9.375 -4.130 7.442 1.00 98.00 180 SER A N 1
ATOM 1414 C CA . SER A 1 180 ? -9.916 -4.990 8.501 1.00 98.00 180 SER A CA 1
ATOM 1415 C C . SER A 1 180 ? -8.979 -5.065 9.710 1.00 98.00 180 SER A C 1
ATOM 1417 O O . SER A 1 180 ? -9.433 -5.026 10.851 1.00 98.00 180 SER A O 1
ATOM 1419 N N . ARG A 1 181 ? -7.658 -5.106 9.484 1.00 97.31 181 ARG A N 1
ATOM 1420 C CA . ARG A 1 181 ? -6.669 -5.080 10.568 1.00 97.31 181 ARG A CA 1
ATOM 1421 C C . ARG A 1 181 ? -6.737 -3.787 11.384 1.00 97.31 181 ARG A C 1
ATOM 1423 O O . ARG A 1 181 ? -6.683 -3.883 12.604 1.00 97.31 181 ARG A O 1
ATOM 1430 N N . LEU A 1 182 ? -6.843 -2.621 10.742 1.00 96.88 182 LEU A N 1
ATOM 1431 C CA . LEU A 1 182 ? -6.947 -1.334 11.443 1.00 96.88 182 LEU A CA 1
ATOM 1432 C C . LEU A 1 182 ? -8.247 -1.249 12.250 1.00 96.88 182 LEU A C 1
ATOM 1434 O O . LEU A 1 182 ? -8.195 -0.979 13.446 1.00 96.88 182 LEU A O 1
ATOM 1438 N N . ALA A 1 183 ? -9.381 -1.609 11.643 1.00 95.69 183 ALA A N 1
ATOM 1439 C CA . ALA A 1 183 ? -10.680 -1.607 12.316 1.00 95.69 183 ALA A CA 1
ATOM 1440 C C . ALA A 1 183 ? -10.709 -2.531 13.548 1.00 95.69 183 ALA A C 1
ATOM 1442 O O . ALA A 1 183 ? -11.174 -2.139 14.613 1.00 95.69 183 ALA A O 1
ATOM 1443 N N . ARG A 1 184 ? -10.150 -3.746 13.442 1.00 95.50 184 ARG A N 1
ATOM 1444 C CA . ARG A 1 184 ? -10.042 -4.674 14.585 1.00 95.50 184 ARG A CA 1
ATOM 1445 C C . ARG A 1 184 ? -9.179 -4.111 15.712 1.00 95.50 184 ARG A C 1
ATOM 1447 O O . ARG A 1 184 ? -9.469 -4.349 16.877 1.00 95.50 184 ARG A O 1
ATOM 1454 N N . ARG A 1 185 ? -8.100 -3.403 15.371 1.00 93.88 185 ARG A N 1
ATOM 1455 C CA . ARG A 1 185 ? -7.198 -2.803 16.362 1.00 93.88 185 ARG A CA 1
ATOM 1456 C C . ARG A 1 185 ? -7.838 -1.604 17.053 1.00 93.88 185 ARG A C 1
ATOM 1458 O O . ARG A 1 185 ? -7.668 -1.503 18.258 1.00 93.88 185 ARG A O 1
ATOM 1465 N N . LYS A 1 186 ? -8.602 -0.781 16.326 1.00 92.69 186 LYS A N 1
ATOM 1466 C CA . LYS A 1 186 ? -9.424 0.296 16.899 1.00 92.69 186 LYS A CA 1
ATOM 1467 C C . LYS A 1 186 ? -10.387 -0.263 17.952 1.00 92.69 186 LYS A C 1
ATOM 1469 O O . LYS A 1 186 ? -10.267 0.083 19.118 1.00 92.69 186 LYS A O 1
ATOM 1474 N N . LYS A 1 187 ? -11.207 -1.250 17.567 1.00 92.19 187 LYS A N 1
ATOM 1475 C CA . LYS A 1 187 ? -12.164 -1.909 18.473 1.00 92.19 187 LYS A CA 1
ATOM 1476 C C . LYS A 1 187 ? -11.510 -2.494 19.724 1.00 92.19 187 LYS A C 1
ATOM 1478 O O . LYS A 1 187 ? -12.038 -2.374 20.817 1.00 92.19 187 LYS A O 1
ATOM 1483 N N . ALA A 1 188 ? -10.343 -3.123 19.580 1.00 91.25 188 ALA A N 1
ATOM 1484 C CA . ALA A 1 188 ? -9.623 -3.675 20.726 1.00 91.25 188 ALA A CA 1
ATOM 1485 C C . ALA A 1 188 ? -9.141 -2.595 21.712 1.00 91.25 188 ALA A C 1
ATOM 1487 O O . ALA A 1 188 ? -9.048 -2.868 22.904 1.00 91.25 188 ALA A O 1
ATOM 1488 N N . VAL A 1 189 ? -8.807 -1.398 21.221 1.00 89.06 189 VAL A N 1
ATOM 1489 C CA . VAL A 1 189 ? -8.438 -0.258 22.070 1.00 89.06 189 VAL A CA 1
ATOM 1490 C C . VAL A 1 189 ? -9.681 0.320 22.744 1.00 89.06 189 VAL A C 1
ATOM 1492 O O . VAL A 1 189 ? -9.634 0.567 23.939 1.00 89.06 189 VAL A O 1
ATOM 1495 N N . GLU A 1 190 ? -10.797 0.464 22.031 1.00 87.06 190 GLU A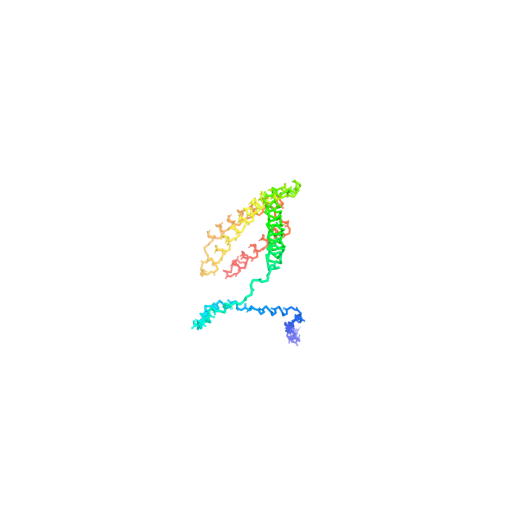 N 1
ATOM 1496 C CA . GLU A 1 190 ? -12.067 0.936 22.609 1.00 87.06 190 GLU A CA 1
ATOM 1497 C C . GLU A 1 190 ? -12.543 0.021 23.755 1.00 87.06 190 GLU A C 1
ATOM 1499 O O . GLU A 1 190 ? -12.835 0.502 24.847 1.00 87.06 190 GLU A O 1
ATOM 1504 N N . LEU A 1 191 ? -12.497 -1.303 23.553 1.00 88.62 191 LEU A N 1
ATOM 1505 C CA . LEU A 1 191 ? -12.837 -2.298 24.580 1.00 88.62 191 LEU A CA 1
ATOM 1506 C C . LEU A 1 191 ? -11.915 -2.239 25.806 1.00 88.62 191 LEU A C 1
ATOM 1508 O O . LEU A 1 191 ? -12.368 -2.444 26.924 1.00 88.62 191 LEU A O 1
ATOM 1512 N N . HIS A 1 192 ? -10.622 -1.963 25.615 1.00 85.25 192 HIS A N 1
ATOM 1513 C CA . HIS A 1 192 ? -9.664 -1.866 26.723 1.00 85.25 192 HIS A CA 1
ATOM 1514 C C . HIS A 1 192 ? -9.971 -0.694 27.663 1.00 85.25 192 HIS A C 1
ATOM 1516 O O . HIS A 1 192 ? -9.738 -0.796 28.862 1.00 85.25 192 HIS A O 1
ATOM 1522 N N . HIS A 1 193 ? -10.488 0.406 27.118 1.00 83.44 193 HIS A N 1
ATOM 1523 C CA . HIS A 1 193 ? -10.843 1.598 27.889 1.00 83.44 193 HIS A CA 1
ATOM 1524 C C . HIS A 1 193 ? -12.311 1.591 28.346 1.00 83.44 193 HIS A C 1
ATOM 1526 O O . HIS A 1 193 ? -12.739 2.542 28.990 1.00 83.44 193 HIS A O 1
ATOM 1532 N N . GLY A 1 194 ? -13.077 0.539 28.025 1.00 80.75 194 GLY A N 1
ATOM 1533 C CA . GLY A 1 194 ? -14.484 0.412 28.415 1.00 80.75 194 GLY A CA 1
ATOM 1534 C C . GLY A 1 194 ? -15.431 1.363 27.678 1.00 80.75 194 GLY A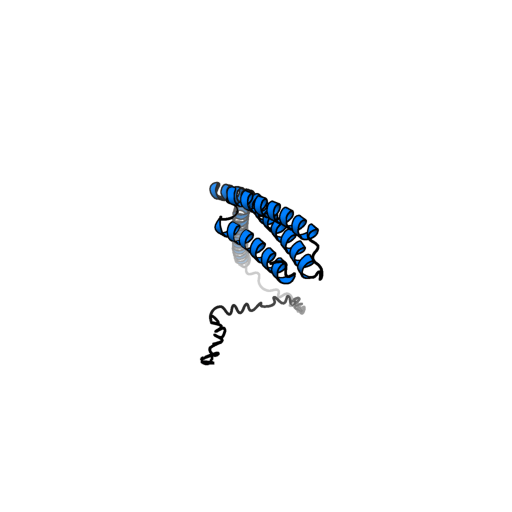 C 1
ATOM 1535 O O . GLY A 1 194 ? -16.450 1.750 28.235 1.00 80.75 194 GLY A O 1
ATOM 1536 N N . LEU A 1 195 ? -15.092 1.766 26.448 1.00 72.06 195 LEU A N 1
ATOM 1537 C CA . LEU A 1 195 ? -15.874 2.727 25.652 1.00 72.06 195 LEU A CA 1
ATOM 1538 C C . LEU A 1 195 ? -16.934 2.068 24.740 1.00 72.06 195 LEU A C 1
ATOM 1540 O O . LEU A 1 195 ? -17.477 2.739 23.863 1.00 72.06 195 LEU A O 1
ATOM 1544 N N . VAL A 1 196 ? -17.195 0.762 24.899 1.00 63.16 196 VAL A N 1
ATOM 1545 C CA . VAL A 1 196 ? -18.117 -0.057 24.080 1.00 63.16 196 VAL A CA 1
ATOM 1546 C C . VAL A 1 196 ? -18.916 -0.997 24.964 1.00 63.16 196 VAL A C 1
ATOM 1548 O O . VAL A 1 196 ? -18.289 -1.592 25.869 1.00 63.16 196 VAL A O 1
#

Solvent-accessible surface area (backbone atoms only — not comparable to full-atom values): 12444 Å² total; per-residue (Å²): 141,80,91,86,83,79,88,84,78,94,81,78,89,73,83,80,73,88,76,81,81,76,76,93,76,80,85,76,80,76,79,77,76,78,82,74,90,71,83,83,86,72,85,78,83,74,78,87,73,86,76,76,88,76,88,75,79,93,65,97,62,58,65,62,56,50,52,51,51,51,48,52,49,51,50,50,50,52,52,49,52,53,52,49,55,51,51,49,50,62,68,70,43,84,76,83,66,55,68,68,58,54,50,51,52,55,51,48,53,56,51,48,55,56,45,48,54,53,54,47,49,41,51,50,38,52,45,55,48,52,51,53,53,51,55,53,64,72,47,92,74,86,57,70,70,61,54,56,54,48,49,56,45,47,53,53,31,50,51,49,38,49,55,37,32,75,73,61,76,36,56,66,70,59,45,51,52,53,54,52,50,51,54,55,51,51,52,56,46,38,53,73,73,63,74,110

Nearest PDB structures (foldseek):
  5mmm-assembly1_t  TM=9.372E-01  e=3.947E-07  Spinacia oleracea
  2odm-assembly1_B  TM=8.808E-01  e=8.879E-03  Staphylococcus aureus subsp. aureus MW2
  3fb2-assembly1_A  TM=6.091E-01  e=2.613E+00  Homo sapiens

Foldseek 3Di:
DDDDDDDDDPDDPPDDDDDDPDDPDDPPPPPPPPPDPDDDPDDPDDDPDDDDDDPDDDPPPPVVVVVVVVVVVVVVVVVVVVVVVVVVVVVPPPPPDDVVNVVVVVVCVVVCVVLVVLVVVLVVLLVVLVVLLVVLLPDLDDDVVSLVVSVVSLVVSLVSLVVCCVVVSDPPVRSVVSNVVSVVSSVVSCVSNPVD

Radius of gyration: 40.43 Å; Cα contacts (8 Å, |Δi|>4): 53; chains: 1; bounding box: 128×50×77 Å